Protein AF-A0A9E2FS95-F1 (afdb_monomer)

Foldseek 3Di:
DPDPQKFKKKKKKKAFPCLVVLCVVVVVDLPDPSSVVSVLLVVLLVVLVVVVVVVCVVCVVLAFPAWDWDDDRRMIMIMHTQPFADQQDDDCPVPDDDDLVRVCVSRPDDQGDDDDDGLQVSLLSLLSVLLSVLVSLVSSQVSCVVVVGQGIFMEMFMDMAGFDADPVRDTDPVPRGVNVVVNVVCVVCAVVQPNYGSFYKYWSSSLNSNVSNLLSVLLQLLFQWDWDQPDDPDPVNPDPDCPPRPDTAIDGFDWGWDQDPNHIITMGTTRSLSSNCSSCSVLLVVPPDDPDDPLSVLSNVSSVDHRDDSVQCRPVVCVSSNSSVVHGDDCVPCVDPSPDD

Solvent-accessible surface area (backbone atoms only — not comparable to full-atom values): 18902 Å² total; per-residue (Å²): 132,83,59,88,54,54,41,34,26,38,16,34,36,36,35,45,54,65,46,70,58,43,41,57,74,28,68,74,36,59,86,39,73,52,17,48,52,51,53,54,54,47,48,41,54,54,52,48,50,54,52,52,54,53,46,38,73,76,44,51,87,50,47,32,70,71,69,44,72,50,78,55,90,64,30,41,37,38,33,32,65,45,55,44,53,83,68,78,78,90,72,67,78,65,84,67,89,72,52,68,68,58,51,40,67,74,54,66,72,70,78,65,46,66,101,85,55,35,30,36,56,32,6,44,35,50,23,12,44,51,6,48,53,25,40,49,52,49,51,39,31,52,59,26,46,80,70,75,42,74,21,36,30,31,27,35,22,55,29,56,25,40,72,38,64,43,100,83,72,44,72,37,80,80,46,66,29,39,7,52,54,45,13,50,51,54,52,70,49,12,60,86,59,68,57,55,73,61,42,45,32,38,28,53,71,54,55,46,45,18,51,51,13,58,55,45,29,29,48,54,54,55,12,40,51,34,79,44,67,62,74,80,80,50,91,83,66,79,64,100,57,93,67,72,73,64,74,71,38,67,42,72,57,67,77,33,73,47,76,53,97,91,40,56,42,46,31,32,54,46,25,42,57,26,33,34,48,32,27,48,48,67,57,61,69,66,64,81,79,72,95,80,51,74,64,58,54,46,44,55,51,46,39,76,40,81,68,79,58,71,72,55,58,58,39,83,90,42,48,81,78,39,46,56,83,72,43,73,89,48,72,94,73,48,44,76,69,73,69,57,127

Structure (mmCIF, N/CA/C/O backbone):
data_AF-A0A9E2FS95-F1
#
_entry.id   AF-A0A9E2FS95-F1
#
loop_
_atom_site.group_PDB
_atom_site.id
_atom_site.type_symbol
_atom_site.label_atom_id
_atom_site.label_alt_id
_atom_site.label_comp_id
_atom_site.label_asym_id
_atom_site.label_entity_id
_atom_site.label_seq_id
_atom_site.pdbx_PDB_ins_code
_atom_site.Cartn_x
_atom_site.Cartn_y
_atom_site.Cartn_z
_atom_site.occupancy
_atom_site.B_iso_or_equiv
_atom_site.auth_seq_id
_atom_site.auth_comp_id
_atom_site.auth_asym_id
_atom_site.auth_atom_id
_atom_site.pdbx_PDB_model_num
ATOM 1 N N . MET A 1 1 ? -11.899 -21.951 -19.583 1.00 40.91 1 MET A N 1
ATOM 2 C CA . MET A 1 1 ? -12.782 -20.768 -19.511 1.00 40.91 1 MET A CA 1
ATOM 3 C C . MET A 1 1 ? -12.412 -19.993 -18.264 1.00 40.91 1 MET A C 1
ATOM 5 O O . MET A 1 1 ? -12.514 -20.559 -17.183 1.00 40.91 1 MET A O 1
ATOM 9 N N . ILE A 1 2 ? -11.928 -18.759 -18.414 1.00 57.69 2 ILE A N 1
ATOM 10 C CA . ILE A 1 2 ? -11.808 -17.824 -17.288 1.00 57.69 2 ILE A CA 1
ATOM 11 C C . ILE A 1 2 ? -13.243 -17.441 -16.919 1.00 57.69 2 ILE A C 1
ATOM 13 O O . ILE A 1 2 ? -14.022 -17.088 -17.801 1.00 57.69 2 ILE A O 1
ATOM 17 N N . ASN A 1 3 ? -13.627 -17.619 -15.656 1.00 67.81 3 ASN A N 1
ATOM 18 C CA . ASN A 1 3 ? -14.937 -17.183 -15.185 1.00 67.81 3 ASN A CA 1
ATOM 19 C C . ASN A 1 3 ? -14.963 -15.642 -15.253 1.00 67.81 3 ASN A C 1
ATOM 21 O O . ASN A 1 3 ? -14.150 -15.039 -14.554 1.00 67.81 3 ASN A O 1
ATOM 25 N N . PRO A 1 4 ? -15.836 -15.012 -16.065 1.00 72.81 4 PRO A N 1
ATOM 26 C CA . PRO A 1 4 ? -15.862 -13.553 -16.212 1.00 72.81 4 PRO A CA 1
ATOM 27 C C . PRO A 1 4 ? -16.199 -12.829 -14.900 1.00 72.81 4 PRO A C 1
ATOM 29 O O . PRO A 1 4 ? -15.874 -11.655 -14.746 1.00 72.81 4 PRO A O 1
ATOM 32 N N . ASP A 1 5 ? -16.788 -13.538 -13.933 1.00 83.69 5 ASP A N 1
ATOM 33 C CA . ASP A 1 5 ? -17.090 -13.011 -12.603 1.00 83.69 5 ASP A CA 1
ATOM 34 C C . ASP A 1 5 ? -15.873 -13.016 -11.668 1.00 83.69 5 ASP A C 1
ATOM 36 O O . ASP A 1 5 ? -15.992 -12.597 -10.519 1.00 83.69 5 ASP A O 1
ATOM 40 N N . VAL A 1 6 ? -14.721 -13.546 -12.093 1.00 87.00 6 VAL A N 1
ATOM 41 C CA . VAL A 1 6 ? -13.502 -13.590 -11.279 1.00 87.00 6 VAL A CA 1
ATOM 42 C C . VAL A 1 6 ? -12.500 -12.575 -11.804 1.00 87.00 6 VAL A C 1
ATOM 44 O O . VAL A 1 6 ? -12.046 -12.659 -12.942 1.00 87.00 6 VAL A O 1
ATOM 47 N N . ARG A 1 7 ? -12.119 -11.646 -10.934 1.00 89.56 7 ARG A N 1
ATOM 48 C CA . ARG A 1 7 ? -11.150 -10.588 -11.202 1.00 89.56 7 ARG A CA 1
ATOM 49 C C . ARG A 1 7 ? -9.897 -10.802 -10.371 1.00 89.56 7 ARG A C 1
ATOM 51 O O . ARG A 1 7 ? -9.952 -11.371 -9.279 1.00 89.56 7 ARG A O 1
ATOM 58 N N . TRP A 1 8 ? -8.761 -10.357 -10.888 1.00 91.88 8 TRP A N 1
ATOM 59 C CA . TRP A 1 8 ? -7.590 -10.142 -10.049 1.00 91.88 8 TRP A CA 1
ATOM 60 C C . TRP A 1 8 ? -7.767 -8.805 -9.333 1.00 91.88 8 TRP A C 1
ATOM 62 O O . TRP A 1 8 ? -8.227 -7.850 -9.948 1.00 91.88 8 TRP A O 1
ATOM 72 N N . SER A 1 9 ? -7.452 -8.731 -8.046 1.00 94.75 9 SER A N 1
ATOM 73 C CA . SER A 1 9 ? -7.593 -7.523 -7.238 1.00 94.75 9 SER A CA 1
ATOM 74 C C . SER A 1 9 ? -6.346 -7.282 -6.402 1.00 94.75 9 SER A C 1
ATOM 76 O O . SER A 1 9 ? -5.599 -8.210 -6.065 1.00 94.75 9 SER A O 1
ATOM 78 N N . CYS A 1 10 ? -6.144 -6.026 -6.017 1.00 95.75 10 CYS A N 1
ATOM 79 C CA . CYS A 1 10 ? -5.262 -5.680 -4.916 1.00 95.75 10 CYS A CA 1
ATOM 80 C C . CYS A 1 10 ? -6.011 -4.900 -3.845 1.00 95.75 10 CYS A C 1
ATOM 82 O O . CYS A 1 10 ? -6.972 -4.181 -4.115 1.00 95.75 10 CYS A O 1
ATOM 84 N N . ALA A 1 11 ? -5.578 -5.087 -2.604 1.00 97.75 11 ALA A N 1
ATOM 85 C CA . ALA A 1 11 ? -6.116 -4.381 -1.463 1.00 97.75 11 ALA A CA 1
ATOM 86 C C . ALA A 1 11 ? -5.011 -3.994 -0.487 1.00 97.75 11 ALA A C 1
ATOM 88 O O . ALA A 1 11 ? -3.989 -4.671 -0.364 1.00 97.75 11 ALA A O 1
ATOM 89 N N . ALA A 1 12 ? -5.252 -2.904 0.225 1.00 98.19 12 ALA A N 1
ATOM 90 C CA . ALA A 1 12 ? -4.449 -2.439 1.331 1.00 98.19 12 ALA A CA 1
ATOM 91 C C . ALA A 1 12 ? -5.301 -2.448 2.596 1.00 98.19 12 ALA A C 1
ATOM 93 O O . ALA A 1 12 ? -6.424 -1.949 2.579 1.00 98.19 12 ALA A O 1
ATOM 94 N N . GLN A 1 13 ? -4.746 -2.964 3.687 1.00 97.44 13 GLN A N 1
ATOM 95 C CA . GLN A 1 13 ? -5.247 -2.712 5.032 1.00 97.44 13 GLN A CA 1
ATOM 96 C C . GLN A 1 13 ? -4.290 -1.762 5.736 1.00 97.44 13 GLN A C 1
ATOM 98 O O . GLN A 1 13 ? -3.090 -2.027 5.805 1.00 97.44 13 GLN A O 1
ATOM 103 N N . ILE A 1 14 ? -4.827 -0.668 6.260 1.00 97.44 14 ILE A N 1
ATOM 104 C CA . ILE A 1 14 ? -4.125 0.305 7.091 1.00 97.44 14 ILE A CA 1
ATOM 105 C C . ILE A 1 14 ? -4.728 0.215 8.487 1.00 97.44 14 ILE A C 1
ATOM 107 O O . ILE A 1 14 ? -5.901 0.522 8.645 1.00 97.44 14 ILE A O 1
ATOM 111 N N . ASP A 1 15 ? -3.940 -0.202 9.471 1.00 95.44 15 ASP A N 1
ATOM 112 C CA . ASP A 1 15 ? -4.390 -0.478 10.838 1.00 95.44 15 ASP A CA 1
ATOM 113 C C . ASP A 1 15 ? -3.655 0.410 11.852 1.00 95.44 15 ASP A C 1
ATOM 115 O O . ASP A 1 15 ? -2.421 0.507 11.811 1.00 95.44 15 ASP A O 1
ATOM 119 N N . LEU A 1 16 ? -4.390 1.083 12.747 1.00 94.94 16 LEU A N 1
ATOM 120 C CA . LEU A 1 16 ? -3.801 1.899 13.815 1.00 94.94 16 LEU A CA 1
ATOM 121 C C . LEU A 1 16 ? -3.246 1.020 14.942 1.00 94.94 16 LEU A C 1
ATOM 123 O O . LEU A 1 16 ? -3.961 0.495 15.796 1.00 94.94 16 LEU A O 1
ATOM 127 N N . LEU A 1 17 ? -1.920 0.970 15.045 1.00 91.56 17 LEU A N 1
ATOM 128 C CA . LEU A 1 17 ? -1.240 0.069 15.966 1.00 91.56 17 LEU A CA 1
ATOM 129 C C . LEU A 1 17 ? -1.611 0.337 17.427 1.00 91.56 17 LEU A C 1
ATOM 131 O O . LEU A 1 17 ? -1.543 1.466 17.919 1.00 91.56 17 LEU A O 1
ATOM 135 N N . GLY A 1 18 ? -1.968 -0.727 18.145 1.00 84.00 18 GLY A N 1
ATOM 136 C CA . GLY A 1 18 ? -2.267 -0.672 19.576 1.00 84.00 18 GLY A CA 1
ATOM 137 C C . GLY A 1 18 ? -3.583 0.027 19.924 1.00 84.00 18 GLY A C 1
ATOM 138 O O . GLY A 1 18 ? -3.819 0.288 21.101 1.00 84.00 18 GLY A O 1
ATOM 139 N N . PHE A 1 19 ? -4.441 0.337 18.947 1.00 86.88 19 PHE A N 1
ATOM 140 C CA . PHE A 1 19 ? -5.742 0.959 19.200 1.00 86.88 19 PHE A CA 1
ATOM 141 C C . PHE A 1 19 ? -6.690 0.054 19.993 1.00 86.88 19 PHE A C 1
ATOM 143 O O . PHE A 1 19 ? -7.260 0.494 20.987 1.00 86.88 19 PHE A O 1
ATOM 150 N N . SER A 1 20 ? -6.771 -1.234 19.656 1.00 82.69 20 SER A N 1
ATOM 151 C CA . SER A 1 20 ? -7.543 -2.200 20.453 1.00 82.69 20 SER A CA 1
ATOM 152 C C . SER A 1 20 ? -7.097 -2.240 21.925 1.00 82.69 20 SER A C 1
ATOM 154 O O . SER A 1 20 ? -7.928 -2.205 22.830 1.00 82.69 20 SER A O 1
ATOM 156 N N . ASN A 1 21 ? -5.783 -2.215 22.186 1.00 80.06 21 ASN A N 1
ATOM 157 C CA . ASN A 1 21 ? -5.251 -2.116 23.550 1.00 80.06 21 ASN A CA 1
ATOM 158 C C . ASN A 1 21 ? -5.643 -0.787 24.220 1.00 80.06 21 ASN A C 1
ATOM 160 O O . ASN A 1 21 ? -5.957 -0.757 25.405 1.00 80.06 21 ASN A O 1
ATOM 164 N N . HIS A 1 22 ? -5.672 0.303 23.453 1.00 81.88 22 HIS A N 1
ATOM 165 C CA . HIS A 1 22 ? -6.116 1.618 23.910 1.00 81.88 22 HIS A CA 1
ATOM 166 C C . HIS A 1 22 ? -7.574 1.582 24.409 1.00 81.88 22 HIS A C 1
ATOM 168 O O . HIS A 1 22 ? -7.863 2.068 25.501 1.00 81.88 22 HIS A O 1
ATOM 174 N N . ILE A 1 23 ? -8.477 0.930 23.665 1.00 82.19 23 ILE A N 1
ATOM 175 C CA . ILE A 1 23 ? -9.875 0.724 24.083 1.00 82.19 23 ILE A CA 1
ATOM 176 C C . ILE A 1 23 ? -9.962 -0.156 25.336 1.00 82.19 23 ILE A C 1
ATOM 178 O O . ILE A 1 23 ? -10.739 0.143 26.244 1.00 82.19 23 ILE A O 1
ATOM 182 N N . MET A 1 24 ? -9.167 -1.227 25.405 1.00 80.94 24 MET A N 1
ATOM 183 C CA . MET A 1 24 ? -9.156 -2.118 26.569 1.00 80.94 24 MET A CA 1
ATOM 184 C C . MET A 1 24 ? -8.709 -1.392 27.843 1.00 80.94 24 MET A C 1
ATOM 186 O O . MET A 1 24 ? -9.344 -1.544 28.883 1.00 80.94 24 MET A O 1
ATOM 190 N N . VAL A 1 25 ? -7.656 -0.572 27.764 1.00 81.75 25 VAL A N 1
ATOM 191 C CA . VAL A 1 25 ? -7.173 0.238 28.897 1.00 81.75 25 VAL A CA 1
ATOM 192 C C . VAL A 1 25 ? -8.199 1.298 29.302 1.00 81.75 25 VAL A C 1
ATOM 194 O O . VAL A 1 25 ? -8.368 1.554 30.492 1.00 81.75 25 VAL A O 1
ATOM 197 N N . ALA A 1 26 ? -8.953 1.848 28.346 1.00 78.81 26 ALA A N 1
ATOM 198 C CA . ALA A 1 26 ? -10.086 2.733 28.622 1.00 78.81 26 ALA A CA 1
ATOM 199 C C . ALA A 1 26 ? -11.288 2.017 29.276 1.00 78.81 26 ALA A C 1
ATOM 201 O O . ALA A 1 26 ? -12.324 2.646 29.485 1.00 78.81 26 ALA A O 1
ATOM 202 N N . ASN A 1 27 ? -11.194 0.711 29.565 1.00 82.75 27 ASN A N 1
ATOM 203 C CA . ASN A 1 27 ? -12.295 -0.130 30.041 1.00 82.75 27 ASN A CA 1
ATOM 204 C C . ASN A 1 27 ? -13.547 -0.014 29.151 1.00 82.75 27 ASN A C 1
ATOM 206 O O . ASN A 1 27 ? -14.678 0.016 29.636 1.00 82.75 27 ASN A O 1
ATOM 210 N N . CYS A 1 28 ? -13.329 0.125 27.840 1.00 76.06 28 CYS A N 1
ATOM 211 C CA . CYS A 1 28 ? -14.375 0.370 26.848 1.00 76.06 28 CYS A CA 1
ATOM 212 C C . CYS A 1 28 ? -15.217 1.643 27.097 1.00 76.06 28 CYS A C 1
ATOM 214 O O . CYS A 1 28 ? -16.296 1.778 26.520 1.00 76.06 28 CYS A O 1
ATOM 216 N N . ASP A 1 29 ? -14.743 2.588 27.918 1.00 83.69 29 ASP A N 1
ATOM 217 C CA . ASP A 1 29 ? -15.408 3.866 28.176 1.00 83.69 29 ASP A CA 1
ATOM 218 C C . ASP A 1 29 ? -14.711 5.011 27.431 1.00 83.69 29 ASP A C 1
ATOM 220 O O . ASP A 1 29 ? -13.672 5.540 27.842 1.00 83.69 29 ASP A O 1
ATOM 224 N N . ILE A 1 30 ? -15.336 5.435 26.333 1.00 82.50 30 ILE A N 1
ATOM 225 C CA . ILE A 1 30 ? -14.846 6.514 25.466 1.00 82.50 30 ILE A CA 1
ATOM 226 C C . ILE A 1 30 ? -14.842 7.899 26.133 1.00 82.50 30 ILE A C 1
ATOM 228 O O . ILE A 1 30 ? -14.274 8.834 25.579 1.00 82.50 30 ILE A O 1
ATOM 232 N N . ARG A 1 31 ? -15.478 8.056 27.302 1.00 87.31 31 ARG A N 1
ATOM 233 C CA . ARG A 1 31 ? -15.535 9.332 28.040 1.00 87.31 31 ARG A CA 1
ATOM 234 C C . ARG A 1 31 ? -14.307 9.561 28.916 1.00 87.31 31 ARG A C 1
ATOM 236 O O . ARG A 1 31 ? -14.135 10.652 29.451 1.00 87.31 31 ARG A O 1
ATOM 243 N N . THR A 1 32 ? -13.485 8.532 29.104 1.00 88.56 32 THR A N 1
ATOM 244 C CA . THR A 1 32 ? -12.208 8.645 29.815 1.00 88.56 32 THR A CA 1
ATOM 245 C C . THR A 1 32 ? -11.202 9.448 28.988 1.00 88.56 32 THR A C 1
ATOM 247 O O . THR A 1 32 ? -11.371 9.617 27.782 1.00 88.56 32 THR A O 1
ATOM 250 N N . GLU A 1 33 ? -10.119 9.917 29.608 1.00 87.19 33 GLU A N 1
ATOM 251 C CA . GLU A 1 33 ? -9.019 10.578 28.890 1.00 87.19 33 GLU A CA 1
ATOM 252 C C . GLU A 1 33 ? -8.437 9.675 27.785 1.00 87.19 33 GLU A C 1
ATOM 254 O O . GLU A 1 33 ? -8.267 10.102 26.645 1.00 87.19 33 GLU A O 1
ATOM 259 N N . THR A 1 34 ? -8.230 8.393 28.097 1.00 86.38 34 THR A N 1
ATOM 260 C CA . THR A 1 34 ? -7.823 7.341 27.151 1.00 86.38 34 THR A CA 1
ATOM 261 C C . THR A 1 34 ? -8.877 7.127 26.054 1.00 86.38 34 THR A C 1
ATOM 263 O O . THR A 1 34 ? -8.556 6.952 24.884 1.00 86.38 34 THR A O 1
ATOM 266 N N . GLY A 1 35 ? -10.163 7.223 26.391 1.00 86.88 35 GLY A N 1
ATOM 267 C CA . GLY A 1 35 ? -11.248 7.252 25.411 1.00 86.88 35 GLY A CA 1
ATOM 268 C C . GLY A 1 35 ? -11.161 8.438 24.442 1.00 86.88 35 GLY A C 1
ATOM 269 O O . GLY A 1 35 ? -11.284 8.258 23.229 1.00 86.88 35 GLY A O 1
ATOM 270 N N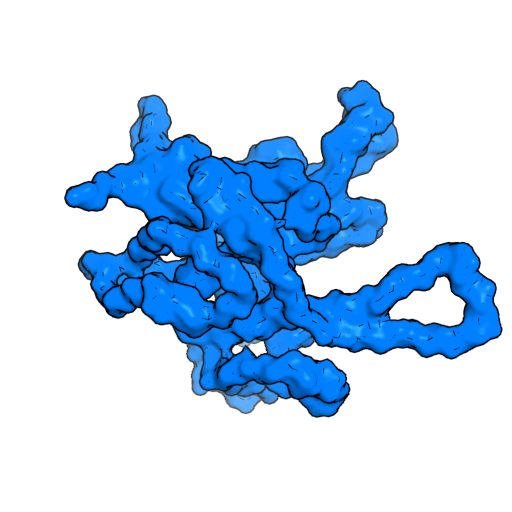 . GLY A 1 36 ? -10.865 9.635 24.956 1.00 89.19 36 GLY A N 1
ATOM 271 C CA . GLY A 1 36 ? -10.621 10.836 24.155 1.00 89.19 36 GLY A CA 1
ATOM 272 C C . GLY A 1 36 ? -9.426 10.685 23.210 1.00 89.19 36 GLY A C 1
ATOM 273 O O . GLY A 1 36 ? -9.524 11.032 22.033 1.00 89.19 36 GLY A O 1
ATOM 274 N N . GLN A 1 37 ? -8.333 10.086 23.688 1.00 90.44 37 GLN A N 1
ATOM 275 C CA . GLN A 1 37 ? -7.170 9.748 22.863 1.00 90.44 37 GLN A CA 1
ATOM 276 C C . GLN A 1 37 ? -7.525 8.735 21.762 1.00 90.44 37 GLN A C 1
ATOM 278 O O . GLN A 1 37 ? -7.117 8.914 20.618 1.00 90.44 37 GLN A O 1
ATOM 283 N N . ALA A 1 38 ? -8.338 7.711 22.043 1.00 90.00 38 ALA A N 1
ATOM 284 C CA . ALA A 1 38 ? -8.816 6.788 21.011 1.00 90.00 38 ALA A CA 1
ATOM 285 C C . ALA A 1 38 ? -9.618 7.520 19.915 1.00 90.00 38 ALA A C 1
ATOM 287 O O . ALA A 1 38 ? -9.349 7.342 18.726 1.00 90.00 38 ALA A O 1
ATOM 288 N N . ILE A 1 39 ? -10.549 8.404 20.288 1.00 90.50 39 ILE A N 1
ATOM 289 C CA . ILE A 1 39 ? -11.298 9.231 19.324 1.00 90.50 39 ILE A CA 1
ATOM 290 C C . ILE A 1 39 ? -10.342 10.085 18.482 1.00 90.50 39 ILE A C 1
ATOM 292 O O . ILE A 1 39 ? -10.490 10.185 17.264 1.00 90.50 39 ILE A O 1
ATOM 296 N N . GLU A 1 40 ? -9.332 10.678 19.113 1.00 90.81 40 GLU A N 1
ATOM 297 C CA . GLU A 1 40 ? -8.341 11.493 18.423 1.00 90.81 40 GLU A CA 1
ATOM 298 C C . GLU A 1 40 ? -7.549 10.708 17.367 1.00 90.81 40 GLU A C 1
ATOM 300 O O . GLU A 1 40 ? -7.269 11.244 16.290 1.00 90.81 40 GLU A O 1
ATOM 305 N N . ARG A 1 41 ? -7.227 9.444 17.647 1.00 92.50 41 ARG A N 1
ATOM 306 C CA . ARG A 1 41 ? -6.563 8.552 16.689 1.00 92.50 41 ARG A CA 1
ATOM 307 C C . ARG A 1 41 ? -7.467 8.207 15.510 1.00 92.50 41 ARG A C 1
ATOM 309 O O . ARG A 1 41 ? -7.024 8.256 14.365 1.00 92.50 41 ARG A O 1
ATOM 316 N N . LEU A 1 42 ? -8.755 7.947 15.757 1.00 93.44 42 LEU A N 1
ATOM 317 C CA . LEU A 1 42 ? -9.734 7.741 14.681 1.00 93.44 42 LEU A CA 1
ATOM 318 C C . LEU A 1 42 ? -9.866 8.980 13.785 1.00 93.44 42 LEU A C 1
ATOM 320 O O . LEU A 1 42 ? -9.971 8.845 12.568 1.00 93.44 42 LEU A O 1
ATOM 324 N N . ASN A 1 43 ? -9.776 10.187 14.352 1.00 91.56 43 ASN A N 1
ATOM 325 C CA . ASN A 1 43 ? -9.795 11.423 13.567 1.00 91.56 43 ASN A CA 1
ATOM 326 C C . ASN A 1 43 ? -8.606 11.535 12.595 1.00 91.56 43 ASN A C 1
ATOM 328 O O . ASN A 1 43 ? -8.737 12.205 11.572 1.00 91.56 43 ASN A O 1
ATOM 332 N N . SER A 1 44 ? -7.461 10.896 12.871 1.00 90.00 44 SER A N 1
ATOM 333 C CA . SER A 1 44 ? -6.341 10.825 11.918 1.00 90.00 44 SER A CA 1
ATOM 334 C C . SER A 1 44 ? -6.741 10.067 10.642 1.00 90.00 44 SER A C 1
ATOM 336 O O . SER A 1 44 ? -6.374 10.489 9.546 1.00 90.00 44 SER A O 1
ATOM 338 N N . LEU A 1 45 ? -7.535 8.993 10.768 1.00 92.06 45 LEU A N 1
ATOM 339 C CA . LEU A 1 45 ? -8.078 8.245 9.627 1.00 92.06 45 LEU A CA 1
ATOM 340 C C . LEU A 1 45 ? -9.127 9.060 8.870 1.00 92.06 45 LEU A C 1
ATOM 342 O O . LEU A 1 45 ? -9.030 9.175 7.653 1.00 92.06 45 LEU A O 1
ATOM 346 N N . GLU A 1 46 ? -10.087 9.664 9.578 1.00 93.75 46 GLU A N 1
ATOM 347 C CA . GLU A 1 46 ? -11.150 10.465 8.948 1.00 93.75 46 GLU A CA 1
ATOM 348 C C . GLU A 1 46 ? -10.582 11.634 8.141 1.00 93.75 46 GLU A C 1
ATOM 350 O O . GLU A 1 46 ? -10.985 11.868 7.005 1.00 93.75 46 GLU A O 1
ATOM 355 N N . LYS A 1 47 ? -9.588 12.338 8.694 1.00 90.88 47 LYS A N 1
ATOM 356 C CA . LYS A 1 47 ? -8.909 13.423 7.977 1.00 90.88 47 LYS A CA 1
ATOM 357 C C . LYS A 1 47 ? -8.171 12.914 6.746 1.00 90.88 47 LYS A C 1
ATOM 359 O O . LYS A 1 47 ? -8.237 13.555 5.703 1.00 90.88 47 LYS A O 1
ATOM 364 N N . ALA A 1 48 ? -7.491 11.770 6.846 1.00 91.25 48 ALA A N 1
ATOM 365 C CA . ALA A 1 48 ? -6.816 11.173 5.698 1.00 91.25 48 ALA A CA 1
ATOM 366 C C . ALA A 1 48 ? -7.813 10.835 4.578 1.00 91.25 48 ALA A C 1
ATOM 368 O O . ALA A 1 48 ? -7.534 11.123 3.415 1.00 91.25 48 ALA A O 1
ATOM 369 N N . ILE A 1 49 ? -8.975 10.277 4.943 1.00 94.25 49 ILE A N 1
ATOM 370 C CA . ILE A 1 49 ? -10.068 9.952 4.020 1.00 94.25 49 ILE A CA 1
ATOM 371 C C . ILE A 1 49 ? -10.596 11.211 3.339 1.00 94.25 49 ILE A C 1
ATOM 373 O O . ILE A 1 49 ? -10.571 11.302 2.114 1.00 94.25 49 ILE A O 1
ATOM 377 N N . GLN A 1 50 ? -10.971 12.217 4.127 1.00 92.44 50 GLN A N 1
ATOM 378 C CA . GLN A 1 50 ? -11.476 13.486 3.614 1.00 92.44 50 GLN A CA 1
ATOM 379 C C . GLN A 1 50 ? -10.491 14.151 2.640 1.00 92.44 50 GLN A C 1
ATOM 381 O O . GLN A 1 50 ? -10.896 14.672 1.603 1.00 92.44 50 GLN A O 1
ATOM 386 N N . LEU A 1 51 ? -9.193 14.136 2.960 1.00 89.50 51 LEU A N 1
ATOM 387 C CA . LEU A 1 51 ? -8.166 14.738 2.112 1.00 89.50 51 LEU A CA 1
ATOM 388 C C . LEU A 1 51 ? -8.069 14.049 0.751 1.00 89.50 51 LEU A C 1
ATOM 390 O O . LEU A 1 51 ? -8.090 14.738 -0.268 1.00 89.50 51 LEU A O 1
ATOM 394 N N . PHE A 1 52 ? -7.990 12.714 0.713 1.00 91.44 52 PHE A N 1
ATOM 395 C CA . PHE A 1 52 ? -7.869 12.028 -0.573 1.00 91.44 52 PHE A CA 1
ATOM 396 C C . PHE A 1 52 ? -9.185 12.041 -1.361 1.00 91.44 52 PHE A C 1
ATOM 398 O O . PHE A 1 52 ? -9.154 12.047 -2.585 1.00 91.44 52 PHE A O 1
ATOM 405 N N . GLU A 1 53 ? -10.350 12.059 -0.707 1.00 92.44 53 GLU A N 1
ATOM 406 C CA . GLU A 1 53 ? -11.636 12.212 -1.400 1.00 92.44 53 GLU A CA 1
ATOM 407 C C . GLU A 1 53 ? -11.730 13.572 -2.097 1.00 92.44 53 GLU A C 1
ATOM 409 O O . GLU A 1 53 ? -12.078 13.643 -3.277 1.00 92.44 53 GLU A O 1
ATOM 414 N N . ASN A 1 54 ? -11.379 14.647 -1.384 1.00 89.75 54 ASN A N 1
ATOM 415 C CA . ASN A 1 54 ? -11.363 15.997 -1.939 1.00 89.75 54 ASN A CA 1
ATOM 416 C C . ASN A 1 54 ? -10.380 16.100 -3.111 1.00 89.75 54 ASN A C 1
ATOM 418 O O . ASN A 1 54 ? -10.753 16.570 -4.183 1.00 89.75 54 ASN A O 1
ATOM 422 N N . GLU A 1 55 ? -9.157 15.597 -2.935 1.00 88.62 55 GLU A N 1
ATOM 423 C CA . GLU A 1 55 ? -8.138 15.613 -3.987 1.00 88.62 55 GLU A CA 1
ATOM 424 C C . GLU A 1 55 ? -8.535 14.730 -5.182 1.00 88.62 55 GLU A C 1
ATOM 426 O O . GLU A 1 55 ? -8.320 15.125 -6.321 1.00 88.62 55 GLU A O 1
ATOM 431 N N . LYS A 1 56 ? -9.174 13.572 -4.965 1.00 91.69 56 LYS A N 1
ATOM 432 C CA . LYS A 1 56 ? -9.701 12.717 -6.046 1.00 91.69 56 LYS A CA 1
ATOM 433 C C . LYS A 1 56 ? -10.767 13.424 -6.872 1.00 91.69 56 LYS A C 1
ATOM 435 O O . LYS A 1 56 ? -10.836 13.206 -8.079 1.00 91.69 56 LYS A O 1
ATOM 440 N N . ASN A 1 57 ? -11.606 14.236 -6.234 1.00 90.62 57 ASN A N 1
ATOM 441 C CA . ASN A 1 57 ? -12.631 15.006 -6.934 1.00 90.62 57 ASN A CA 1
ATOM 442 C C . ASN A 1 57 ? -12.017 16.110 -7.806 1.00 90.62 57 ASN A C 1
ATOM 444 O O . ASN A 1 57 ? -12.546 16.398 -8.876 1.00 90.62 57 ASN A O 1
ATOM 448 N N . GLU A 1 58 ? -10.912 16.712 -7.362 1.00 89.00 58 GLU A N 1
ATOM 449 C CA . GLU A 1 58 ? -10.218 17.785 -8.081 1.00 89.00 58 GLU A CA 1
ATOM 450 C C . GLU A 1 58 ? -9.275 17.251 -9.175 1.00 89.00 58 GLU A C 1
ATOM 452 O O . GLU A 1 58 ? -9.248 17.781 -10.285 1.00 89.00 58 GLU A O 1
ATOM 457 N N . TYR A 1 59 ? -8.564 16.155 -8.897 1.00 88.62 59 TYR A N 1
ATOM 458 C CA . TYR A 1 59 ? -7.546 15.556 -9.765 1.00 88.62 59 TYR A CA 1
ATOM 459 C C . TYR A 1 59 ? -7.797 14.054 -10.004 1.00 88.62 59 TYR A C 1
ATOM 461 O O . TYR A 1 59 ? -6.949 13.214 -9.678 1.00 88.62 59 TYR A O 1
ATOM 469 N N . PRO A 1 60 ? -8.942 13.659 -10.592 1.00 90.81 60 PRO A N 1
ATOM 470 C CA . PRO A 1 60 ? -9.308 12.249 -10.759 1.00 90.81 60 PRO A CA 1
ATOM 471 C C . PRO A 1 60 ? -8.286 11.443 -11.575 1.00 90.81 60 PRO A C 1
ATOM 473 O O . PRO A 1 60 ? -8.109 10.250 -11.337 1.00 90.81 60 PRO A O 1
ATOM 476 N N . GLN A 1 61 ? -7.562 12.085 -12.494 1.00 88.81 61 GLN A N 1
ATOM 477 C CA . GLN A 1 61 ? -6.514 11.468 -13.309 1.00 88.81 61 GLN A CA 1
ATOM 478 C C . GLN A 1 61 ? -5.327 10.938 -12.491 1.00 88.81 61 GLN A C 1
ATOM 480 O O . GLN A 1 61 ? -4.627 10.039 -12.958 1.00 88.81 61 GLN A O 1
ATOM 485 N N . LEU A 1 62 ? -5.098 11.461 -11.282 1.00 88.56 62 LEU A N 1
ATOM 486 C CA . LEU A 1 62 ? -4.031 11.012 -10.382 1.00 88.56 62 LEU A CA 1
ATOM 487 C C . LEU A 1 62 ? -4.412 9.775 -9.569 1.00 88.56 62 LEU A C 1
ATOM 489 O O . LEU A 1 62 ? -3.573 9.186 -8.890 1.00 88.56 62 LEU A O 1
ATOM 493 N N . TYR A 1 63 ? -5.676 9.376 -9.606 1.00 93.75 63 TYR A N 1
ATOM 494 C CA . TYR A 1 63 ? -6.191 8.278 -8.808 1.00 93.75 63 TYR A CA 1
ATOM 495 C C . TYR A 1 63 ? -6.297 7.003 -9.639 1.00 93.75 63 TYR A C 1
ATOM 497 O O . TYR A 1 63 ? -6.450 7.064 -10.862 1.00 93.75 63 TYR A O 1
ATOM 505 N N . PRO A 1 64 ? -6.186 5.826 -9.003 1.00 94.88 64 PRO A N 1
ATOM 506 C CA . PRO A 1 64 ? -6.404 4.587 -9.716 1.00 94.88 64 PRO A CA 1
ATOM 507 C C . PRO A 1 64 ? -7.889 4.441 -10.087 1.00 94.88 64 PRO A C 1
ATOM 509 O O . PRO A 1 64 ? -8.793 4.788 -9.318 1.00 94.88 64 PRO A O 1
ATOM 512 N N . ASN A 1 65 ? -8.132 3.890 -11.269 1.00 93.12 65 ASN A N 1
ATOM 513 C CA . ASN A 1 65 ? -9.450 3.521 -11.759 1.00 93.12 65 ASN A CA 1
ATOM 514 C C . ASN A 1 65 ? -10.063 2.452 -10.851 1.00 93.12 65 ASN A C 1
ATOM 516 O O . ASN A 1 65 ? -9.377 1.511 -10.447 1.00 93.12 65 ASN A O 1
ATOM 520 N N . GLY A 1 66 ? -11.357 2.597 -10.553 1.00 92.88 66 GLY A N 1
ATOM 521 C CA . GLY A 1 66 ? -12.097 1.633 -9.736 1.00 92.88 66 GLY A CA 1
ATOM 522 C C . GLY A 1 66 ? -11.691 1.607 -8.260 1.00 92.88 66 GLY A C 1
ATOM 523 O O . GLY A 1 66 ? -11.863 0.579 -7.618 1.00 92.88 66 GLY A O 1
ATOM 524 N N . LEU A 1 67 ? -11.125 2.700 -7.725 1.00 96.62 67 LEU A N 1
ATOM 525 C CA . LEU A 1 67 ? -10.796 2.798 -6.300 1.00 96.62 67 LEU A CA 1
ATOM 526 C C . LEU A 1 67 ? -12.039 2.663 -5.422 1.00 96.62 67 LEU A C 1
ATOM 528 O O . LEU A 1 67 ? -12.877 3.569 -5.398 1.00 96.62 67 LEU A O 1
ATOM 532 N N . GLU A 1 68 ? -12.049 1.603 -4.627 1.00 96.44 68 GLU A N 1
ATOM 533 C CA . GLU A 1 68 ? -13.015 1.323 -3.574 1.00 96.44 68 GLU A CA 1
ATOM 534 C C . GLU A 1 68 ? -12.319 1.424 -2.212 1.00 96.44 68 GLU A C 1
ATOM 536 O O . GLU A 1 68 ? -11.145 1.069 -2.065 1.00 96.44 68 GLU A O 1
ATOM 541 N N . TYR A 1 69 ? -13.023 1.912 -1.193 1.00 96.75 69 TYR A N 1
ATOM 542 C CA . TYR A 1 69 ? -12.503 1.944 0.174 1.00 96.75 69 TYR A CA 1
ATOM 543 C C . TYR A 1 69 ? -13.622 1.789 1.203 1.00 96.75 69 TYR A C 1
ATOM 545 O O . TYR A 1 69 ? -14.784 2.110 0.960 1.00 96.75 69 TYR A O 1
ATOM 553 N N . PHE A 1 70 ? -13.252 1.260 2.363 1.00 94.62 70 PHE A N 1
ATOM 554 C CA . PHE A 1 70 ? -14.144 1.037 3.487 1.00 94.62 70 PHE A CA 1
ATOM 555 C C . PHE A 1 70 ? -13.371 1.214 4.786 1.00 94.62 70 PHE A C 1
ATOM 557 O O . PHE A 1 70 ? -12.317 0.609 4.985 1.00 94.62 70 PHE A O 1
ATOM 564 N N . ARG A 1 71 ? -13.909 2.026 5.693 1.00 93.62 71 ARG A N 1
ATOM 565 C CA . ARG A 1 71 ? -13.381 2.147 7.048 1.00 93.62 71 ARG A CA 1
ATOM 566 C C . ARG A 1 71 ? -14.149 1.225 7.982 1.00 93.62 71 ARG A C 1
ATOM 568 O O . ARG A 1 71 ? -15.373 1.312 8.077 1.00 93.62 71 ARG A O 1
ATOM 575 N N . PHE A 1 72 ? -13.421 0.420 8.740 1.00 90.50 72 PHE A N 1
ATOM 576 C CA . PHE A 1 72 ? -13.970 -0.377 9.821 1.00 90.50 72 PHE A CA 1
ATOM 577 C C . PHE A 1 72 ? -13.181 -0.121 11.096 1.00 90.50 72 PHE A C 1
ATOM 579 O O . PHE A 1 72 ? -12.045 -0.563 11.222 1.00 90.50 72 PHE A O 1
ATOM 586 N N . ASN A 1 73 ? -13.805 0.573 12.048 1.00 88.75 73 ASN A N 1
ATOM 587 C CA . ASN A 1 73 ? -13.173 0.933 13.314 1.00 88.75 73 ASN A CA 1
ATOM 588 C C . ASN A 1 73 ? -11.838 1.685 13.105 1.00 88.75 73 ASN A C 1
ATOM 590 O O . ASN A 1 73 ? -11.842 2.778 12.542 1.00 88.75 73 ASN A O 1
ATOM 594 N N . ASP A 1 74 ? -10.729 1.099 13.547 1.00 92.12 74 ASP A N 1
ATOM 595 C CA . ASP A 1 74 ? -9.346 1.571 13.471 1.00 92.12 74 ASP A CA 1
ATOM 596 C C . ASP A 1 74 ? -8.597 1.137 12.208 1.00 92.12 74 ASP A C 1
ATOM 598 O O . ASP A 1 74 ? -7.419 1.468 12.044 1.00 92.12 74 ASP A O 1
ATOM 602 N N . ALA A 1 75 ? -9.290 0.439 11.310 1.00 94.31 75 ALA A N 1
ATOM 603 C CA . ALA A 1 75 ? -8.759 -0.010 10.041 1.00 94.31 75 ALA A CA 1
ATOM 604 C C . ALA A 1 75 ? -9.404 0.725 8.858 1.00 94.31 75 ALA A C 1
ATOM 606 O O . ALA A 1 75 ? -10.618 0.946 8.798 1.00 94.31 75 ALA A O 1
ATOM 607 N N . LEU A 1 76 ? -8.580 1.050 7.866 1.00 97.00 76 LEU A N 1
ATOM 608 C CA . LEU A 1 76 ? -9.000 1.505 6.547 1.00 97.00 76 LEU A CA 1
ATOM 609 C C . LEU A 1 76 ? -8.589 0.462 5.508 1.00 97.00 76 LEU A C 1
ATOM 611 O O . LEU A 1 76 ? -7.410 0.133 5.370 1.00 97.00 76 LEU A O 1
ATOM 615 N N . PHE A 1 77 ? -9.571 -0.027 4.762 1.00 97.56 77 PHE A N 1
ATOM 616 C CA . PHE A 1 77 ? -9.379 -0.907 3.622 1.00 97.56 77 PHE A CA 1
ATOM 617 C C . PHE A 1 77 ? -9.504 -0.098 2.338 1.00 97.56 77 PHE A C 1
ATOM 619 O O . PHE A 1 77 ? -10.472 0.638 2.171 1.00 97.56 77 PHE A O 1
ATOM 626 N N . LEU A 1 78 ? -8.551 -0.257 1.426 1.00 98.06 78 LEU A N 1
ATOM 627 C CA . LEU A 1 78 ? -8.629 0.266 0.062 1.00 98.06 78 LEU A CA 1
ATOM 628 C C . LEU A 1 78 ? -8.430 -0.883 -0.917 1.00 98.06 78 LEU A C 1
ATOM 630 O O . LEU A 1 78 ? -7.690 -1.815 -0.608 1.00 98.06 78 LEU A O 1
ATOM 634 N N . GLY A 1 79 ? -9.009 -0.810 -2.109 1.00 97.62 79 GLY A N 1
ATOM 635 C CA . GLY A 1 79 ? -8.708 -1.772 -3.158 1.00 97.62 79 GLY A CA 1
ATOM 636 C C . GLY A 1 79 ? -9.128 -1.333 -4.549 1.00 97.62 79 GLY A C 1
ATOM 637 O O . GLY A 1 79 ? -9.887 -0.382 -4.721 1.00 97.62 79 GLY A O 1
ATOM 638 N N . ILE A 1 80 ? -8.579 -2.042 -5.531 1.00 97.25 80 ILE A N 1
ATOM 639 C CA . ILE A 1 80 ? -8.916 -1.931 -6.950 1.00 97.25 80 ILE A CA 1
ATOM 640 C C . ILE A 1 80 ? -8.949 -3.326 -7.575 1.00 97.25 80 ILE A C 1
ATOM 642 O O . ILE A 1 80 ? -8.267 -4.249 -7.112 1.00 97.25 80 ILE A O 1
ATOM 646 N N . ASP A 1 81 ? -9.703 -3.464 -8.660 1.00 95.00 81 ASP A N 1
ATOM 647 C CA . ASP A 1 81 ? -9.532 -4.586 -9.576 1.00 95.00 81 ASP A CA 1
ATOM 648 C C . ASP A 1 81 ? -8.352 -4.296 -10.525 1.00 95.00 81 ASP A C 1
ATOM 650 O O . ASP A 1 81 ? -8.127 -3.163 -10.960 1.00 95.00 81 ASP A O 1
ATOM 654 N N . ILE A 1 82 ? -7.571 -5.330 -10.829 1.00 91.19 82 ILE A N 1
ATOM 655 C CA . ILE A 1 82 ? -6.454 -5.287 -11.768 1.00 91.19 82 ILE A CA 1
ATOM 656 C C . ILE A 1 82 ? -6.955 -5.826 -13.106 1.00 91.19 82 ILE A C 1
ATOM 658 O O . ILE A 1 82 ? -7.029 -7.034 -13.336 1.00 91.19 82 ILE A O 1
ATOM 662 N N . GLU A 1 83 ? -7.322 -4.906 -13.988 1.00 87.12 83 GLU A N 1
ATOM 663 C CA . GLU A 1 83 ? -7.729 -5.216 -15.356 1.00 87.12 83 GLU A CA 1
ATOM 664 C C . GLU A 1 83 ? -6.507 -5.491 -16.239 1.00 87.12 83 GLU A C 1
ATOM 666 O O . GLU A 1 83 ? -5.405 -5.045 -15.936 1.00 87.12 83 GLU A O 1
ATOM 671 N N . ASN A 1 84 ? -6.686 -6.206 -17.352 1.00 82.62 84 ASN A N 1
ATOM 672 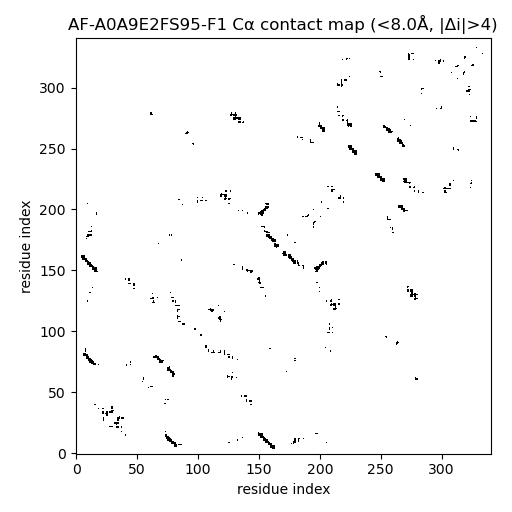C CA . ASN A 1 84 ? -5.659 -6.396 -18.390 1.00 82.62 84 ASN A CA 1
ATOM 673 C C . ASN A 1 84 ? -4.338 -7.044 -17.910 1.00 82.62 84 ASN A C 1
ATOM 675 O O . ASN A 1 84 ? -3.338 -7.032 -18.629 1.00 82.62 84 ASN A O 1
ATOM 679 N N . LEU A 1 85 ? -4.315 -7.669 -16.733 1.00 82.12 85 LEU A N 1
ATOM 680 C CA . LEU A 1 85 ? -3.214 -8.515 -16.278 1.00 82.12 85 LEU A CA 1
ATOM 681 C C . LEU A 1 85 ? -3.759 -9.840 -15.764 1.00 82.12 85 LEU A C 1
ATOM 683 O O . LEU A 1 85 ? -4.697 -9.868 -14.966 1.00 82.12 85 LEU A O 1
ATOM 687 N N . ALA A 1 86 ? -3.145 -10.946 -16.184 1.00 79.38 86 ALA A N 1
ATOM 688 C CA . ALA A 1 86 ? -3.460 -12.223 -15.574 1.00 79.38 86 ALA A CA 1
ATOM 689 C C . ALA A 1 86 ? -2.815 -12.308 -14.177 1.00 79.38 86 ALA A C 1
ATOM 691 O O . ALA A 1 86 ? -1.652 -11.924 -14.012 1.00 79.38 86 ALA A O 1
ATOM 692 N N . PRO A 1 87 ? -3.534 -12.854 -13.181 1.00 76.94 87 PRO A N 1
ATOM 693 C CA . PRO A 1 87 ? -2.950 -13.148 -11.883 1.00 76.94 87 PRO A CA 1
ATOM 694 C C . PRO A 1 87 ? -1.777 -14.129 -12.059 1.00 76.94 87 PRO A C 1
ATOM 696 O O . PRO A 1 87 ? -1.863 -15.032 -12.901 1.00 76.94 87 PRO A O 1
ATOM 699 N N . PRO A 1 88 ? -0.704 -14.021 -11.259 1.00 71.19 88 PRO A N 1
ATOM 700 C CA . PRO A 1 88 ? 0.386 -14.991 -11.287 1.00 71.19 88 PRO A CA 1
ATOM 701 C C . PRO A 1 88 ? -0.142 -16.422 -11.075 1.00 71.19 88 PRO A C 1
ATOM 703 O O . PRO A 1 88 ? -0.807 -16.712 -10.076 1.00 71.19 88 PRO A O 1
ATOM 706 N N . ILE A 1 89 ? 0.119 -17.332 -12.023 1.00 63.16 89 ILE A N 1
ATOM 707 C CA . ILE A 1 89 ? -0.335 -18.730 -11.942 1.00 63.16 89 ILE A CA 1
ATOM 708 C C . ILE A 1 89 ? 0.558 -19.478 -10.941 1.00 63.16 89 ILE A C 1
ATOM 710 O O . ILE A 1 89 ? 1.782 -19.471 -11.043 1.00 63.16 89 ILE A O 1
ATOM 714 N N . GLY A 1 90 ? -0.070 -20.101 -9.940 1.00 53.38 90 GLY A N 1
ATOM 715 C CA . GLY A 1 90 ? 0.583 -20.568 -8.719 1.00 53.38 90 GLY A CA 1
ATOM 716 C C . GLY A 1 90 ? 1.771 -21.520 -8.903 1.00 53.38 90 GLY A C 1
ATOM 717 O O . GLY A 1 90 ? 1.637 -22.630 -9.394 1.00 53.38 90 GLY A O 1
ATOM 718 N N . GLN A 1 91 ? 2.915 -21.132 -8.363 1.00 43.62 91 GLN A N 1
ATOM 719 C CA . GLN A 1 91 ? 3.497 -21.677 -7.137 1.00 43.62 91 GLN A CA 1
ATOM 720 C C . GLN A 1 91 ? 4.614 -20.701 -6.790 1.00 43.62 91 GLN A C 1
ATOM 722 O O . GLN A 1 91 ? 5.695 -20.751 -7.368 1.00 43.62 91 GLN A O 1
ATOM 727 N N . THR A 1 92 ? 4.378 -19.822 -5.825 1.00 43.06 92 THR A N 1
ATOM 728 C CA . THR A 1 92 ? 5.424 -19.063 -5.133 1.00 43.06 92 THR A CA 1
ATOM 729 C C . THR A 1 92 ? 6.263 -20.035 -4.286 1.00 43.06 92 THR A C 1
ATOM 731 O O . THR A 1 92 ? 6.383 -19.916 -3.073 1.00 43.06 92 THR A O 1
ATOM 734 N N . ARG A 1 93 ? 6.884 -21.041 -4.922 1.00 40.53 93 ARG A N 1
ATOM 735 C CA . ARG A 1 93 ? 8.072 -21.736 -4.402 1.00 40.53 93 ARG A CA 1
ATOM 736 C C . ARG A 1 93 ? 9.297 -20.858 -4.649 1.00 40.53 93 ARG A C 1
ATOM 738 O O . ARG A 1 93 ? 10.327 -21.317 -5.130 1.00 40.53 93 ARG A O 1
ATOM 745 N N . LEU A 1 94 ? 9.163 -19.573 -4.354 1.00 44.88 94 LEU A N 1
ATOM 746 C CA . LEU A 1 94 ? 10.249 -18.623 -4.442 1.00 44.88 94 LEU A CA 1
ATOM 747 C C . LEU A 1 94 ? 10.936 -18.628 -3.084 1.00 44.88 94 LEU A C 1
ATOM 749 O O . LEU A 1 94 ? 10.710 -17.753 -2.263 1.00 44.88 94 LEU A O 1
ATOM 753 N N . SER A 1 95 ? 11.717 -19.672 -2.817 1.00 41.00 95 SER A N 1
ATOM 754 C CA . SER A 1 95 ? 12.690 -19.613 -1.732 1.00 41.00 95 SER A CA 1
ATOM 755 C C . SER A 1 95 ? 13.837 -18.722 -2.199 1.00 41.00 95 SER A C 1
ATOM 757 O O . SER A 1 95 ? 14.549 -19.090 -3.136 1.00 41.00 95 SER A O 1
ATOM 759 N N . GLY A 1 96 ? 14.014 -17.567 -1.561 1.00 47.53 96 GLY A N 1
ATOM 760 C CA . GLY A 1 96 ? 15.105 -16.639 -1.860 1.00 47.53 96 GLY A CA 1
ATOM 761 C C . GLY A 1 96 ? 14.642 -15.285 -2.394 1.00 47.53 96 GLY A C 1
ATOM 762 O O . GLY A 1 96 ? 13.556 -15.132 -2.942 1.00 47.53 96 GLY A O 1
ATOM 763 N N . GLY A 1 97 ? 15.479 -14.266 -2.198 1.00 50.03 97 GLY A N 1
ATOM 764 C CA . GLY A 1 97 ? 15.191 -12.891 -2.596 1.00 50.03 97 GLY A CA 1
ATOM 765 C C . GLY A 1 97 ? 15.342 -12.667 -4.100 1.00 50.03 97 GLY A C 1
ATOM 766 O O . GLY A 1 97 ? 16.286 -11.995 -4.503 1.00 50.03 97 GLY A O 1
ATOM 767 N N . PHE A 1 98 ? 14.427 -13.208 -4.907 1.00 56.19 98 PHE A N 1
ATOM 768 C CA . PHE A 1 98 ? 14.383 -12.957 -6.350 1.00 56.19 98 PHE A CA 1
ATOM 769 C C . PHE A 1 98 ? 14.294 -11.454 -6.653 1.00 56.19 98 PHE A C 1
ATOM 771 O O . PHE A 1 98 ? 13.651 -10.696 -5.917 1.00 56.19 98 PHE A O 1
ATOM 778 N N . SER A 1 99 ? 14.951 -11.025 -7.731 1.00 65.31 99 SER A N 1
ATOM 779 C CA . SER A 1 99 ? 14.787 -9.682 -8.285 1.00 65.31 99 SER A CA 1
ATOM 780 C C . SER A 1 99 ? 13.452 -9.570 -9.027 1.00 65.31 99 SER A C 1
ATOM 782 O O . SER A 1 99 ? 12.869 -10.572 -9.443 1.00 65.31 99 SER A O 1
ATOM 784 N N . ILE A 1 100 ? 12.955 -8.348 -9.219 1.00 67.38 100 ILE A N 1
ATOM 785 C CA . ILE A 1 100 ? 11.683 -8.130 -9.924 1.00 67.38 100 ILE A CA 1
ATOM 786 C C . ILE A 1 100 ? 11.786 -8.579 -11.390 1.00 67.38 100 ILE A C 1
ATOM 788 O O . ILE A 1 100 ? 10.818 -9.109 -11.930 1.00 67.38 100 ILE A O 1
ATOM 792 N N . GLU A 1 101 ? 12.960 -8.465 -12.018 1.00 69.12 101 GLU A N 1
ATOM 793 C CA . GLU A 1 101 ? 13.207 -9.004 -13.359 1.00 69.12 101 GLU A CA 1
ATOM 794 C C . GLU A 1 101 ? 12.984 -10.517 -13.404 1.00 69.12 101 GLU A C 1
ATOM 796 O O . GLU A 1 101 ? 12.287 -11.009 -14.290 1.00 69.12 101 GLU A O 1
ATOM 801 N N . GLN A 1 102 ? 13.498 -11.248 -12.410 1.00 69.50 102 GLN A N 1
ATOM 802 C CA . GLN A 1 102 ? 13.305 -12.695 -12.312 1.00 69.50 102 GLN A CA 1
ATOM 803 C C . GLN A 1 102 ? 11.826 -13.048 -12.108 1.00 69.50 102 GLN A C 1
ATOM 805 O O . GLN A 1 102 ? 11.313 -13.971 -12.736 1.00 69.50 102 GLN A O 1
ATOM 810 N N . LEU A 1 103 ? 11.106 -12.287 -11.279 1.00 70.44 103 LEU A N 1
ATOM 811 C CA . LEU A 1 103 ? 9.666 -12.488 -11.087 1.00 70.44 103 LEU A CA 1
ATOM 812 C C . LEU A 1 103 ? 8.861 -12.215 -12.366 1.00 70.44 103 LEU A C 1
ATOM 814 O O . LEU A 1 103 ? 7.903 -12.934 -12.664 1.00 70.44 103 LEU A O 1
ATOM 818 N N . ARG A 1 104 ? 9.261 -11.205 -13.146 1.00 72.00 104 ARG A N 1
ATOM 819 C CA . ARG A 1 104 ? 8.644 -10.859 -14.432 1.00 72.00 104 ARG A CA 1
ATOM 820 C C . ARG A 1 104 ? 8.904 -11.924 -15.494 1.00 72.00 104 ARG A C 1
ATOM 822 O O . ARG A 1 104 ? 8.007 -12.231 -16.271 1.00 72.00 104 ARG A O 1
ATOM 829 N N . GLU A 1 105 ? 10.094 -12.522 -15.509 1.00 73.25 105 GLU A N 1
ATOM 830 C CA . GLU A 1 105 ? 10.406 -13.658 -16.384 1.00 73.25 105 GLU A CA 1
ATOM 831 C C . GLU A 1 105 ? 9.560 -14.896 -16.073 1.00 73.25 105 GLU A C 1
ATOM 833 O O . GLU A 1 105 ? 9.180 -15.623 -16.992 1.00 73.25 105 GLU A O 1
ATOM 838 N N . ILE A 1 106 ? 9.250 -15.122 -14.796 1.00 69.00 106 ILE A N 1
ATOM 839 C CA . ILE A 1 106 ? 8.373 -16.211 -14.348 1.00 69.00 106 ILE A CA 1
ATOM 840 C C . ILE A 1 106 ? 6.912 -15.909 -14.701 1.00 69.00 106 ILE A C 1
ATOM 842 O O . ILE A 1 106 ? 6.168 -16.806 -15.091 1.00 69.00 106 ILE A O 1
ATOM 846 N N . SER A 1 107 ? 6.511 -14.642 -14.603 1.00 67.88 107 SER A N 1
ATOM 847 C CA . SER A 1 107 ? 5.120 -14.200 -14.749 1.00 67.88 107 SER A CA 1
ATOM 848 C C . SER A 1 107 ? 4.818 -13.569 -16.109 1.00 67.88 107 SER A C 1
ATOM 850 O O . SER A 1 107 ? 3.905 -12.746 -16.177 1.00 67.88 107 SER A O 1
ATOM 852 N N . LYS A 1 108 ? 5.587 -13.906 -17.159 1.00 71.00 108 LYS A N 1
ATOM 853 C CA . LYS A 1 108 ? 5.534 -13.266 -18.488 1.00 71.00 108 LYS A CA 1
ATOM 854 C C . LYS A 1 108 ? 4.096 -13.069 -18.974 1.00 71.00 108 LYS A C 1
ATOM 856 O O . LYS A 1 108 ? 3.330 -14.023 -19.066 1.00 71.00 108 LYS A O 1
ATOM 861 N N . GLN A 1 109 ? 3.773 -11.824 -19.313 1.00 72.50 109 GLN A N 1
ATOM 862 C CA . GLN A 1 109 ? 2.508 -11.420 -19.924 1.00 72.50 109 GLN A CA 1
ATOM 863 C C . GLN A 1 109 ? 2.783 -10.912 -21.342 1.00 72.50 109 GLN A C 1
ATOM 865 O O . GLN A 1 109 ? 3.726 -10.140 -21.547 1.00 72.50 109 GLN A O 1
ATOM 870 N N . ASP A 1 110 ? 1.954 -11.310 -22.305 1.00 59.91 110 ASP A N 1
ATOM 871 C CA . ASP A 1 110 ? 1.977 -10.734 -23.648 1.00 59.91 110 ASP A CA 1
ATOM 872 C C . ASP A 1 110 ? 1.377 -9.322 -23.615 1.00 59.91 110 ASP A C 1
ATOM 874 O O . ASP A 1 110 ? 0.384 -9.070 -22.938 1.00 59.91 110 ASP A O 1
ATOM 878 N N . GLY A 1 111 ? 1.980 -8.377 -24.345 1.00 54.41 111 GLY A N 1
ATOM 879 C CA . GLY A 1 111 ? 1.694 -6.935 -24.247 1.00 54.41 111 GLY A CA 1
ATOM 880 C C . GLY A 1 111 ? 0.278 -6.476 -24.633 1.00 54.41 111 GLY A C 1
ATOM 881 O O . GLY A 1 111 ? 0.020 -5.273 -24.630 1.00 54.41 111 GLY A O 1
ATOM 882 N N . LYS A 1 112 ? -0.635 -7.397 -24.961 1.00 53.25 112 LYS A N 1
ATOM 883 C CA . LYS A 1 112 ? -2.062 -7.141 -25.190 1.00 53.25 112 LYS A CA 1
ATOM 884 C C . LYS A 1 112 ? -2.897 -8.239 -24.532 1.00 53.25 112 LYS A C 1
ATOM 886 O O . LYS A 1 112 ? -2.718 -9.413 -24.841 1.00 53.25 112 LYS A O 1
ATOM 891 N N . SER A 1 113 ? -3.847 -7.843 -23.698 1.00 52.16 113 SER A N 1
ATOM 892 C CA . SER A 1 113 ? -4.793 -8.712 -22.994 1.00 52.16 113 SER A CA 1
ATOM 893 C C . SER A 1 113 ? -6.223 -8.212 -23.255 1.00 52.16 113 SER A C 1
ATOM 895 O O . SER A 1 113 ? -6.810 -7.547 -22.418 1.00 52.16 113 SER A O 1
ATOM 897 N N . ASP A 1 114 ? -6.773 -8.535 -24.435 1.00 55.31 114 ASP A N 1
ATOM 898 C CA . ASP A 1 114 ? -8.158 -8.227 -24.880 1.00 55.31 114 ASP A CA 1
ATOM 899 C C . ASP A 1 114 ? -8.555 -6.709 -24.850 1.00 55.31 114 ASP A C 1
ATOM 901 O O . ASP A 1 114 ? -7.710 -5.870 -24.542 1.00 55.31 114 ASP A O 1
ATOM 905 N N . PRO A 1 115 ? -9.716 -6.237 -25.371 1.00 47.50 115 PRO A N 1
ATOM 906 C CA . PRO A 1 115 ? -9.706 -5.221 -26.435 1.00 47.50 115 PRO A CA 1
ATOM 907 C C . PRO A 1 115 ? -9.516 -3.748 -26.017 1.00 47.50 115 PRO A C 1
ATOM 909 O O . PRO A 1 115 ? -9.484 -2.896 -26.904 1.00 47.50 115 PRO A O 1
ATOM 912 N N . SER A 1 116 ? -9.422 -3.404 -24.727 1.00 57.38 116 SER A N 1
ATOM 913 C CA . SER A 1 116 ? -9.549 -2.007 -24.259 1.00 57.38 116 SER A CA 1
ATOM 914 C C . SER A 1 116 ? -8.333 -1.403 -23.549 1.00 57.38 116 SER A C 1
ATOM 916 O O . SER A 1 116 ? -8.378 -0.215 -23.236 1.00 57.38 116 SER A O 1
ATOM 918 N N . GLY A 1 117 ? -7.254 -2.151 -23.295 1.00 68.81 117 GLY A N 1
ATOM 919 C CA . GLY A 1 117 ? -6.100 -1.606 -22.568 1.00 68.81 117 GLY A CA 1
ATOM 920 C C . GLY A 1 117 ? -4.812 -2.412 -22.702 1.00 68.81 117 GLY A C 1
ATOM 921 O O . GLY A 1 117 ? -4.782 -3.488 -23.300 1.00 68.81 117 GLY A O 1
ATOM 922 N N . THR A 1 118 ? -3.721 -1.868 -22.160 1.00 83.75 118 THR A N 1
ATOM 923 C CA . THR A 1 118 ? -2.411 -2.529 -22.148 1.00 83.75 118 THR A CA 1
ATOM 924 C C . THR A 1 118 ? -2.027 -3.021 -20.752 1.00 83.75 118 THR A C 1
ATOM 926 O O . THR A 1 118 ? -2.452 -2.494 -19.724 1.00 83.75 118 THR A O 1
ATOM 929 N N . VAL A 1 119 ? -1.140 -4.015 -20.719 1.00 85.06 119 VAL A N 1
ATOM 930 C CA . VAL A 1 119 ? -0.458 -4.498 -19.506 1.00 85.06 119 VAL A CA 1
ATOM 931 C C . VAL A 1 119 ? 0.272 -3.345 -18.783 1.00 85.06 119 VAL A C 1
ATOM 933 O O . VAL A 1 119 ? 0.336 -3.313 -17.554 1.00 85.06 119 VAL A O 1
ATOM 936 N N . ALA A 1 120 ? 0.786 -2.363 -19.534 1.00 87.25 120 ALA A N 1
ATOM 937 C CA . ALA A 1 120 ? 1.428 -1.175 -18.975 1.00 87.25 120 ALA A CA 1
ATOM 938 C C . ALA A 1 120 ? 0.423 -0.235 -18.288 1.00 87.25 120 ALA A C 1
ATOM 940 O O . ALA A 1 120 ? 0.724 0.265 -17.205 1.00 87.25 120 ALA A O 1
ATOM 941 N N . ASP A 1 121 ? -0.774 -0.048 -18.857 1.00 88.88 121 ASP A N 1
ATOM 942 C CA . ASP A 1 121 ? -1.843 0.758 -18.244 1.00 88.88 121 ASP A CA 1
ATOM 943 C C . ASP A 1 121 ? -2.306 0.139 -16.925 1.00 88.88 121 ASP A C 1
ATOM 945 O O . ASP A 1 121 ? -2.462 0.835 -15.922 1.00 88.88 121 ASP A O 1
ATOM 949 N N . ALA A 1 122 ? -2.457 -1.186 -16.904 1.00 90.50 122 ALA A N 1
ATOM 950 C CA . ALA A 1 122 ? -2.781 -1.938 -15.700 1.00 90.50 122 ALA A CA 1
ATOM 951 C C . ALA A 1 122 ? -1.707 -1.774 -14.615 1.00 90.50 122 ALA A C 1
ATOM 953 O O . ALA A 1 122 ? -2.022 -1.435 -13.473 1.00 90.50 122 ALA A O 1
ATOM 954 N N . GLY A 1 123 ? -0.430 -1.940 -14.979 1.00 91.75 123 GLY A N 1
ATOM 955 C CA . GLY A 1 123 ? 0.691 -1.702 -14.070 1.00 91.75 123 GLY A CA 1
ATOM 956 C C . GLY A 1 123 ? 0.733 -0.261 -13.552 1.00 91.75 123 GLY A C 1
ATOM 957 O O . GLY A 1 123 ? 0.973 -0.039 -12.366 1.00 91.75 123 GLY A O 1
ATOM 958 N N . GLY A 1 124 ? 0.421 0.713 -14.411 1.00 93.50 124 GLY A N 1
ATOM 959 C CA . GLY A 1 124 ? 0.296 2.123 -14.047 1.00 93.50 124 GLY A CA 1
ATOM 960 C C . GLY A 1 124 ? -0.862 2.385 -13.082 1.00 93.50 124 GLY A C 1
ATOM 961 O O . GLY A 1 124 ? -0.714 3.150 -12.130 1.00 93.50 124 GLY A O 1
ATOM 962 N N . ASN A 1 125 ? -1.996 1.704 -13.259 1.00 95.25 125 ASN A N 1
ATOM 963 C CA . ASN A 1 125 ? -3.132 1.791 -12.344 1.00 95.25 125 ASN A CA 1
ATOM 964 C C . ASN A 1 125 ? -2.782 1.244 -10.950 1.00 95.25 125 ASN A C 1
ATOM 966 O O . ASN A 1 125 ? -3.051 1.887 -9.934 1.00 95.25 125 ASN A O 1
ATOM 970 N N . VAL A 1 126 ? -2.103 0.092 -10.893 1.00 96.31 126 VAL A N 1
ATOM 971 C CA . VAL A 1 126 ? -1.609 -0.488 -9.632 1.00 96.31 126 VAL A CA 1
ATOM 972 C C . VAL A 1 126 ? -0.552 0.410 -8.980 1.00 96.31 126 VAL A C 1
ATOM 974 O O . VAL A 1 126 ? -0.538 0.552 -7.756 1.00 96.31 126 VAL A O 1
ATOM 977 N N . ALA A 1 127 ? 0.296 1.072 -9.773 1.00 95.69 127 ALA A N 1
ATOM 978 C CA . ALA A 1 127 ? 1.257 2.050 -9.269 1.00 95.69 127 ALA A CA 1
ATOM 979 C C . ALA A 1 127 ? 0.556 3.237 -8.593 1.00 95.69 127 ALA A C 1
ATOM 981 O O . ALA A 1 127 ? 0.898 3.568 -7.455 1.00 95.69 127 ALA A O 1
ATOM 982 N N . LYS A 1 128 ? -0.482 3.810 -9.224 1.00 95.94 128 LYS A N 1
ATOM 983 C CA . LYS A 1 128 ? -1.288 4.886 -8.619 1.00 95.94 128 LYS A CA 1
ATOM 984 C C . LYS A 1 128 ? -1.908 4.462 -7.296 1.00 95.94 128 LYS A C 1
ATOM 986 O O . LYS A 1 128 ? -1.837 5.205 -6.318 1.00 95.94 128 LYS A O 1
ATOM 991 N N . PHE A 1 129 ? -2.455 3.249 -7.246 1.00 97.81 129 PHE A N 1
ATOM 992 C CA . PHE A 1 129 ? -2.995 2.671 -6.019 1.00 97.81 129 PHE A CA 1
ATOM 993 C C . PHE A 1 129 ? -1.943 2.563 -4.912 1.00 97.81 129 PHE A C 1
ATOM 995 O O . PHE A 1 129 ? -2.157 3.074 -3.812 1.00 97.81 129 PHE A O 1
ATOM 1002 N N . LEU A 1 130 ? -0.783 1.963 -5.192 1.00 97.69 130 LEU A N 1
ATOM 1003 C CA . LEU A 1 130 ? 0.272 1.825 -4.188 1.00 97.69 130 LEU A CA 1
ATOM 1004 C C . LEU A 1 130 ? 0.828 3.189 -3.742 1.00 97.69 130 LEU A C 1
ATOM 1006 O O . LEU A 1 130 ? 1.128 3.375 -2.560 1.00 97.69 130 LEU A O 1
ATOM 1010 N N . GLY A 1 131 ? 0.931 4.149 -4.663 1.00 95.38 131 GLY A N 1
ATOM 1011 C CA . GLY A 1 131 ? 1.342 5.519 -4.364 1.00 95.38 131 GLY A CA 1
ATOM 1012 C C . GLY A 1 131 ? 0.379 6.233 -3.417 1.00 95.38 131 GLY A C 1
ATOM 1013 O O . GLY A 1 131 ? 0.821 6.798 -2.412 1.00 95.38 131 GLY A O 1
ATOM 1014 N N . LEU A 1 132 ? -0.929 6.125 -3.672 1.00 95.94 132 LEU A N 1
ATOM 1015 C CA . LEU A 1 132 ? -1.975 6.639 -2.787 1.00 95.94 132 LEU A CA 1
ATOM 1016 C C . LEU A 1 132 ? -1.891 6.002 -1.392 1.00 95.94 132 LEU A C 1
ATOM 1018 O O . LEU A 1 132 ? -1.848 6.710 -0.386 1.00 95.94 132 LEU A O 1
ATOM 1022 N N . VAL A 1 133 ? -1.795 4.671 -1.316 1.00 97.69 133 VAL A N 1
ATOM 1023 C CA . VAL A 1 133 ? -1.675 3.942 -0.042 1.00 97.69 133 VAL A CA 1
ATOM 1024 C C . VAL A 1 133 ? -0.446 4.405 0.747 1.00 97.69 133 VAL A C 1
ATOM 1026 O O . VAL A 1 133 ? -0.531 4.646 1.953 1.00 97.69 133 VAL A O 1
ATOM 1029 N N . ALA A 1 134 ? 0.696 4.590 0.079 1.00 95.75 134 ALA A N 1
ATOM 1030 C CA . ALA A 1 134 ? 1.914 5.086 0.713 1.00 95.75 134 ALA A CA 1
ATOM 1031 C C . ALA A 1 134 ? 1.769 6.517 1.250 1.00 95.75 134 ALA A C 1
ATOM 1033 O O . ALA A 1 134 ? 2.306 6.825 2.320 1.00 95.75 134 ALA A O 1
ATOM 1034 N N . ARG A 1 135 ? 1.032 7.384 0.547 1.00 92.69 135 ARG A N 1
ATOM 1035 C CA . ARG A 1 135 ? 0.721 8.739 1.018 1.00 92.69 135 ARG A CA 1
ATOM 1036 C C . ARG A 1 135 ? -0.191 8.733 2.234 1.00 92.69 135 ARG A C 1
ATOM 1038 O O . ARG A 1 135 ? 0.147 9.389 3.217 1.00 92.69 135 ARG A O 1
ATOM 1045 N N . ILE A 1 136 ? -1.280 7.966 2.196 1.00 94.94 136 ILE A N 1
ATOM 1046 C CA . ILE A 1 136 ? -2.207 7.826 3.328 1.00 94.94 136 ILE A CA 1
ATOM 1047 C C . ILE A 1 136 ? -1.446 7.317 4.558 1.00 94.94 136 ILE A C 1
ATOM 1049 O O . ILE A 1 136 ? -1.506 7.932 5.622 1.00 94.94 136 ILE A O 1
ATOM 1053 N N . HIS A 1 137 ? -0.637 6.266 4.396 1.00 95.81 137 HIS A N 1
ATOM 1054 C CA . HIS A 1 137 ? 0.220 5.734 5.457 1.00 95.81 137 HIS A CA 1
ATOM 1055 C C . HIS A 1 137 ? 1.160 6.800 6.042 1.00 95.81 137 HIS A C 1
ATOM 1057 O O . HIS A 1 137 ? 1.275 6.938 7.260 1.00 95.81 137 HIS A O 1
ATOM 1063 N N . LYS A 1 138 ? 1.847 7.571 5.186 1.00 92.12 138 LYS A N 1
ATOM 1064 C CA . LYS A 1 138 ? 2.748 8.646 5.630 1.00 92.12 138 LYS A CA 1
ATOM 1065 C C . LYS A 1 138 ? 2.012 9.735 6.395 1.00 92.12 138 LYS A C 1
ATOM 1067 O O . LYS A 1 138 ? 2.526 10.179 7.417 1.00 92.12 138 LYS A O 1
ATOM 1072 N N . TYR A 1 139 ? 0.855 10.158 5.897 1.00 92.75 139 TYR A N 1
ATOM 1073 C CA . TYR A 1 139 ? 0.039 11.182 6.533 1.00 92.75 139 TYR A CA 1
ATOM 1074 C C . TYR A 1 139 ? -0.408 10.734 7.926 1.00 92.75 139 TYR A C 1
ATOM 1076 O O . TYR A 1 139 ? -0.112 11.414 8.906 1.00 92.75 139 TYR A O 1
ATOM 1084 N N . ILE A 1 140 ? -1.011 9.544 8.034 1.00 92.25 140 ILE A N 1
ATOM 1085 C CA . ILE A 1 140 ? -1.457 8.991 9.319 1.00 92.25 140 ILE A CA 1
ATOM 1086 C C . ILE A 1 140 ? -0.278 8.882 10.287 1.00 92.25 140 ILE A C 1
ATOM 1088 O O . ILE A 1 140 ? -0.380 9.327 11.425 1.00 92.25 140 ILE A O 1
ATOM 1092 N N . ASN A 1 141 ? 0.868 8.356 9.842 1.00 92.19 141 ASN A N 1
ATOM 1093 C CA . ASN A 1 141 ? 2.045 8.239 10.703 1.00 92.19 141 ASN A CA 1
ATOM 1094 C C . ASN A 1 141 ? 2.610 9.587 11.144 1.00 92.19 141 ASN A C 1
ATOM 1096 O O . ASN A 1 141 ? 3.117 9.672 12.258 1.00 92.19 141 ASN A O 1
ATOM 1100 N N . ALA A 1 142 ? 2.536 10.626 10.311 1.00 88.56 142 ALA A N 1
ATOM 1101 C CA . ALA A 1 142 ? 2.936 11.970 10.708 1.00 88.56 142 ALA A CA 1
ATOM 1102 C C . ALA A 1 142 ? 1.996 12.524 11.790 1.00 88.56 142 ALA A C 1
ATOM 1104 O O . ALA A 1 142 ? 2.473 12.947 12.841 1.00 88.56 142 ALA A O 1
ATOM 1105 N N . CYS A 1 143 ? 0.678 12.429 11.584 1.00 88.25 143 CYS A N 1
ATOM 1106 C CA . CYS A 1 143 ? -0.322 12.875 12.557 1.00 88.25 143 CYS A CA 1
ATOM 1107 C C . CYS A 1 143 ? -0.236 12.118 13.889 1.00 88.25 143 CYS A C 1
ATOM 1109 O O . CYS A 1 143 ? -0.322 12.723 14.955 1.00 88.25 143 CYS A O 1
ATOM 1111 N N . GLU A 1 144 ? -0.063 10.797 13.843 1.00 90.19 144 GLU A N 1
ATOM 1112 C CA . GLU A 1 144 ? 0.092 9.964 15.038 1.00 90.19 144 GLU A CA 1
ATOM 1113 C C . GLU A 1 144 ? 1.411 10.279 15.759 1.00 90.19 144 GLU A C 1
ATOM 1115 O O . GLU A 1 144 ? 1.429 10.377 16.984 1.00 90.19 144 GLU A O 1
ATOM 1120 N N . PHE A 1 145 ? 2.507 10.497 15.021 1.00 89.00 145 PHE A N 1
ATOM 1121 C CA . PHE A 1 145 ? 3.810 10.827 15.601 1.00 89.00 145 PHE A CA 1
ATOM 1122 C C . PHE A 1 145 ? 3.801 12.167 16.346 1.00 89.00 145 PHE A C 1
ATOM 1124 O O . PHE A 1 145 ? 4.341 12.244 17.449 1.00 89.00 145 PHE A O 1
ATOM 1131 N N . GLU A 1 146 ? 3.156 13.200 15.795 1.00 87.25 146 GLU A N 1
ATOM 1132 C CA . GLU A 1 146 ? 2.988 14.505 16.462 1.00 87.25 146 GLU A CA 1
ATOM 1133 C C . GLU A 1 146 ? 2.294 14.384 17.827 1.00 87.25 146 GLU A C 1
ATOM 1135 O O . GLU A 1 146 ? 2.543 15.178 18.732 1.00 87.25 146 GLU A O 1
ATOM 1140 N N . LYS A 1 147 ? 1.472 13.345 17.994 1.00 87.69 147 LYS A N 1
ATOM 1141 C CA . LYS A 1 147 ? 0.696 13.049 19.204 1.00 87.69 147 LYS A CA 1
ATOM 1142 C C . LYS A 1 147 ? 1.316 11.950 20.063 1.00 87.69 147 LYS A C 1
ATOM 1144 O O . LYS A 1 147 ? 0.699 11.481 21.012 1.00 87.69 147 LYS A O 1
ATOM 1149 N N . SER A 1 148 ? 2.544 11.533 19.751 1.00 88.69 148 SER A N 1
ATOM 1150 C CA . SER A 1 148 ? 3.246 10.434 20.429 1.00 88.69 148 SER A CA 1
ATOM 1151 C C . SER A 1 148 ? 2.529 9.075 20.362 1.00 88.69 148 SER A C 1
ATOM 1153 O O . SER A 1 148 ? 2.761 8.206 21.206 1.00 88.69 148 SER A O 1
ATOM 1155 N N . PHE A 1 149 ? 1.684 8.854 19.353 1.00 90.81 149 PHE A N 1
ATOM 1156 C CA . PHE A 1 149 ? 1.070 7.556 19.097 1.00 90.81 149 PHE A CA 1
ATOM 1157 C C . PHE A 1 149 ? 1.958 6.661 18.216 1.00 90.81 149 PHE A C 1
ATOM 1159 O O . PHE A 1 149 ? 2.820 7.149 17.480 1.00 90.81 149 PHE A O 1
ATOM 1166 N N . PRO A 1 150 ? 1.752 5.330 18.251 1.00 90.12 150 PRO A N 1
ATOM 1167 C CA . PRO A 1 150 ? 2.590 4.384 17.514 1.00 90.12 150 PRO A CA 1
ATOM 1168 C C . PRO A 1 150 ? 2.527 4.520 15.985 1.00 90.12 150 PRO A C 1
ATOM 1170 O O . PRO A 1 150 ? 3.432 4.042 15.300 1.00 90.12 150 PRO A O 1
ATOM 1173 N N . GLY A 1 151 ? 1.482 5.147 15.437 1.00 94.12 151 GLY A N 1
ATOM 1174 C CA . GLY A 1 151 ? 1.218 5.179 14.000 1.00 94.12 151 GLY A CA 1
ATOM 1175 C C . GLY A 1 151 ? 0.354 4.015 13.522 1.00 94.12 151 GLY A C 1
ATOM 1176 O O . GLY A 1 151 ? -0.301 3.324 14.304 1.00 94.12 151 GLY A O 1
ATOM 1177 N N . CYS A 1 152 ? 0.383 3.794 12.215 1.00 95.31 152 CYS A N 1
ATOM 1178 C CA . CYS A 1 152 ? -0.297 2.724 11.515 1.00 95.31 152 CYS A CA 1
ATOM 1179 C C . CYS A 1 152 ? 0.686 1.756 10.856 1.00 95.31 152 CYS A C 1
ATOM 1181 O O . CYS A 1 152 ? 1.794 2.113 10.435 1.00 95.31 152 CYS A O 1
ATOM 1183 N N . ARG A 1 153 ? 0.247 0.509 10.742 1.00 96.19 153 ARG A N 1
ATOM 1184 C CA . ARG A 1 153 ? 0.864 -0.511 9.903 1.00 96.19 153 ARG A CA 1
ATOM 1185 C C . ARG A 1 153 ? 0.013 -0.673 8.656 1.00 96.19 153 ARG A C 1
ATOM 1187 O O . ARG A 1 153 ? -1.210 -0.654 8.729 1.00 96.19 153 ARG A O 1
ATOM 1194 N N . THR A 1 154 ? 0.666 -0.849 7.515 1.00 97.81 154 THR A N 1
ATOM 1195 C CA . THR A 1 154 ? -0.032 -1.051 6.247 1.00 97.81 154 THR A CA 1
ATOM 1196 C C . THR A 1 154 ? 0.453 -2.317 5.575 1.00 97.81 154 THR A C 1
ATOM 1198 O O . THR A 1 154 ? 1.660 -2.516 5.445 1.00 97.81 154 THR A O 1
ATOM 1201 N N . VAL A 1 155 ? -0.477 -3.153 5.128 1.00 97.81 155 VAL A N 1
ATOM 1202 C CA . VAL A 1 155 ? -0.184 -4.350 4.339 1.00 97.81 155 VAL A CA 1
ATOM 1203 C C . VAL A 1 155 ? -0.939 -4.270 3.024 1.00 97.81 155 VAL A C 1
ATOM 1205 O O . VAL A 1 155 ? -2.152 -4.082 3.023 1.00 97.81 155 VAL A O 1
ATOM 1208 N N . VAL A 1 156 ? -0.218 -4.412 1.914 1.00 98.12 156 VAL A N 1
ATOM 1209 C CA . VAL A 1 156 ? -0.769 -4.443 0.558 1.00 98.12 156 VAL A CA 1
ATOM 1210 C C . VAL A 1 156 ? -0.597 -5.841 -0.012 1.00 98.12 156 VAL A C 1
ATOM 1212 O O . VAL A 1 156 ? 0.526 -6.344 -0.097 1.00 98.12 156 VAL A O 1
ATOM 1215 N N . ALA A 1 157 ? -1.707 -6.453 -0.405 1.00 95.81 157 ALA A N 1
ATOM 1216 C CA . ALA A 1 157 ? -1.751 -7.800 -0.947 1.00 95.81 157 ALA A CA 1
ATOM 1217 C C . ALA A 1 157 ? -2.619 -7.864 -2.206 1.00 95.81 157 ALA A C 1
ATOM 1219 O O . ALA A 1 157 ? -3.486 -7.022 -2.448 1.00 95.81 157 ALA A O 1
ATOM 1220 N N . SER A 1 158 ? -2.378 -8.893 -2.999 1.00 93.62 158 SER A N 1
ATOM 1221 C CA . SER A 1 158 ? -3.124 -9.263 -4.188 1.00 93.62 158 SER A CA 1
ATOM 1222 C C . SER A 1 158 ? -3.938 -10.530 -3.935 1.00 93.62 158 SER A C 1
ATOM 1224 O O . SER A 1 158 ? -3.701 -11.289 -2.993 1.00 93.62 158 SER A O 1
ATOM 1226 N N . GLY A 1 159 ? -4.931 -10.773 -4.777 1.00 91.50 159 GLY A N 1
ATOM 1227 C CA . GLY A 1 159 ? -5.771 -11.953 -4.657 1.00 91.50 159 GLY A CA 1
ATOM 1228 C C . GLY A 1 159 ? -6.830 -11.999 -5.738 1.00 91.50 159 GLY A C 1
ATOM 1229 O O . GLY A 1 159 ? -7.004 -11.056 -6.499 1.00 91.50 159 GLY A O 1
ATOM 1230 N N . LEU A 1 160 ? -7.525 -13.126 -5.830 1.00 91.31 160 LEU A N 1
ATOM 1231 C CA . LEU A 1 160 ? -8.696 -13.214 -6.691 1.00 91.31 160 LEU A CA 1
ATOM 1232 C C . LEU A 1 160 ? -9.915 -12.674 -5.955 1.00 91.31 160 LEU A C 1
ATOM 1234 O O . LEU A 1 160 ? -10.066 -12.854 -4.746 1.00 91.31 160 LEU A O 1
ATOM 1238 N N . ARG A 1 161 ? -10.822 -12.080 -6.709 1.00 92.00 161 ARG A N 1
ATOM 1239 C CA . ARG A 1 161 ? -12.107 -11.624 -6.217 1.00 92.00 161 ARG A CA 1
ATOM 1240 C C . ARG A 1 161 ? -13.199 -12.151 -7.117 1.00 92.00 161 ARG A C 1
ATOM 1242 O O . ARG A 1 161 ? -13.078 -12.101 -8.336 1.00 92.00 161 ARG A O 1
ATOM 1249 N N . LYS A 1 162 ? -14.271 -12.656 -6.516 1.00 91.81 162 LYS A N 1
ATOM 1250 C CA . LYS A 1 162 ? -15.495 -12.959 -7.252 1.00 91.81 162 LYS A CA 1
ATOM 1251 C C . LYS A 1 162 ? -16.438 -11.766 -7.137 1.00 91.81 162 LYS A C 1
ATOM 1253 O O . LYS A 1 162 ? -16.796 -11.401 -6.021 1.00 91.81 162 LYS A O 1
ATOM 1258 N N . CYS A 1 163 ? -16.864 -11.203 -8.263 1.00 90.25 163 CYS A N 1
ATOM 1259 C CA . CYS A 1 163 ? -17.911 -10.188 -8.301 1.00 90.25 163 CYS A CA 1
ATOM 1260 C C . CYS A 1 163 ? -19.169 -10.726 -7.616 1.00 90.25 163 CYS A C 1
ATOM 1262 O O . CYS A 1 163 ? -19.660 -11.816 -7.934 1.00 90.25 163 CYS A O 1
ATOM 1264 N N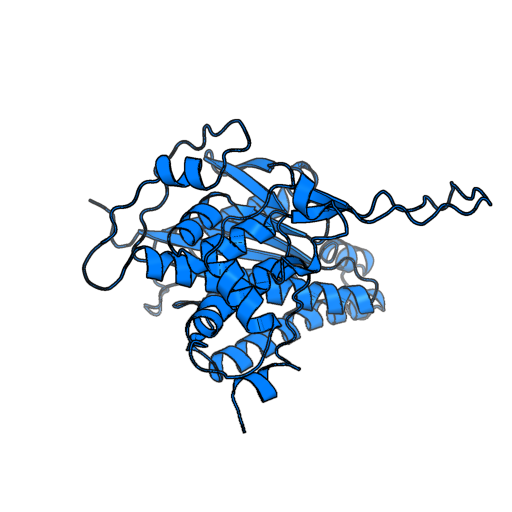 . PHE A 1 164 ? -19.676 -9.968 -6.648 1.00 88.81 164 PHE A N 1
ATOM 1265 C CA . PHE A 1 164 ? -20.822 -10.367 -5.846 1.00 88.81 164 PHE A CA 1
ATOM 1266 C C . PHE A 1 164 ? -21.813 -9.217 -5.786 1.00 88.81 164 PHE A C 1
ATOM 1268 O O . PHE A 1 164 ? -21.581 -8.208 -5.129 1.00 88.81 164 PHE A O 1
ATOM 1275 N N . ASN A 1 165 ? -22.948 -9.372 -6.463 1.00 90.75 165 ASN A N 1
ATOM 1276 C CA . ASN A 1 165 ? -23.966 -8.335 -6.484 1.00 90.75 165 ASN A CA 1
ATOM 1277 C C . ASN A 1 165 ? -24.815 -8.385 -5.211 1.00 90.75 165 ASN A C 1
ATOM 1279 O O . ASN A 1 165 ? -25.410 -9.404 -4.859 1.00 90.75 165 ASN A O 1
ATOM 1283 N N . THR A 1 166 ? -24.920 -7.241 -4.545 1.00 89.88 166 THR A N 1
ATOM 1284 C CA . THR A 1 166 ? -25.872 -7.009 -3.460 1.00 89.88 166 THR A CA 1
ATOM 1285 C C . THR A 1 166 ? -27.315 -7.209 -3.932 1.00 89.88 166 THR A C 1
ATOM 1287 O O . THR A 1 166 ? -27.623 -7.185 -5.124 1.00 89.88 166 THR A O 1
ATOM 1290 N N . ARG A 1 167 ? -28.261 -7.271 -2.982 1.00 91.44 167 ARG A N 1
ATOM 1291 C CA . ARG A 1 167 ? -29.711 -7.282 -3.278 1.00 91.44 167 ARG A CA 1
ATOM 1292 C C . ARG A 1 167 ? -30.176 -6.097 -4.142 1.00 91.44 167 ARG A C 1
ATOM 1294 O O . ARG A 1 167 ? -31.254 -6.161 -4.716 1.00 91.44 167 ARG A O 1
ATOM 1301 N N . LYS A 1 168 ? -29.386 -5.017 -4.212 1.00 92.75 168 LYS A N 1
ATOM 1302 C CA . LYS A 1 168 ? -29.648 -3.819 -5.026 1.00 92.75 168 LYS A CA 1
ATOM 1303 C C . LYS A 1 168 ? -29.027 -3.892 -6.430 1.00 92.75 168 LYS A C 1
ATOM 1305 O O . LYS A 1 168 ? -29.044 -2.892 -7.136 1.00 92.75 168 LYS A O 1
ATOM 1310 N N . GLY A 1 169 ? -28.435 -5.026 -6.811 1.00 88.94 169 GLY A N 1
ATOM 1311 C CA . GLY A 1 169 ? -27.769 -5.208 -8.104 1.00 88.94 169 GLY A CA 1
ATOM 1312 C C . GLY A 1 169 ? -26.436 -4.466 -8.243 1.00 88.94 169 GLY A C 1
ATOM 1313 O O . GLY A 1 169 ? -25.912 -4.383 -9.345 1.00 88.94 169 GLY A O 1
ATOM 1314 N N . LYS A 1 170 ? -25.895 -3.915 -7.148 1.00 90.25 170 LYS A N 1
ATOM 1315 C CA . LYS A 1 170 ? -24.566 -3.290 -7.126 1.00 90.25 170 LYS A CA 1
ATOM 1316 C C . LYS A 1 170 ? -23.526 -4.303 -6.687 1.00 90.25 170 LYS A C 1
ATOM 1318 O O . LYS A 1 170 ? -23.779 -4.996 -5.701 1.00 90.25 170 LYS A O 1
ATOM 1323 N N . ASP A 1 171 ? -22.397 -4.341 -7.376 1.00 90.56 171 ASP A N 1
ATOM 1324 C CA . ASP A 1 171 ? -21.242 -5.147 -6.993 1.00 90.56 171 ASP A CA 1
ATOM 1325 C C . ASP A 1 171 ? -20.713 -4.692 -5.623 1.00 90.56 171 ASP A C 1
ATOM 1327 O O . ASP A 1 171 ? -20.574 -3.498 -5.362 1.00 90.56 171 ASP A O 1
ATOM 1331 N N . ASP A 1 172 ? -20.491 -5.644 -4.725 1.00 92.44 172 ASP A N 1
ATOM 1332 C CA . ASP A 1 172 ? -19.897 -5.429 -3.412 1.00 92.44 172 ASP A CA 1
ATOM 1333 C C . ASP A 1 172 ? -18.415 -5.780 -3.492 1.00 92.44 172 ASP A C 1
ATOM 1335 O O . ASP A 1 172 ? -18.051 -6.959 -3.488 1.00 92.44 172 ASP A O 1
ATOM 1339 N N . PHE A 1 173 ? -17.563 -4.756 -3.575 1.00 92.69 173 PHE A N 1
ATOM 1340 C CA . PHE A 1 173 ? -16.115 -4.919 -3.707 1.00 92.69 173 PHE A CA 1
ATOM 1341 C C . PHE A 1 173 ? -15.482 -5.719 -2.558 1.00 92.69 173 PHE A C 1
ATOM 1343 O O . PHE A 1 173 ? -14.524 -6.472 -2.761 1.00 92.69 173 PHE A O 1
ATOM 1350 N N . PHE A 1 174 ? -16.016 -5.571 -1.345 1.00 92.75 174 PHE A N 1
ATOM 1351 C CA . PHE A 1 174 ? -15.423 -6.134 -0.133 1.00 92.75 174 PHE A CA 1
ATOM 1352 C C . PHE A 1 174 ? -15.839 -7.592 0.089 1.00 92.75 174 PHE A C 1
ATOM 1354 O O . PHE A 1 174 ? -15.137 -8.349 0.762 1.00 92.75 174 PHE A O 1
ATOM 1361 N N . SER A 1 175 ? -16.939 -8.016 -0.532 1.00 90.94 175 SER A N 1
ATOM 1362 C CA . SER A 1 175 ? -17.381 -9.407 -0.526 1.00 90.94 175 SER A CA 1
ATOM 1363 C C . SER A 1 175 ? -16.536 -10.290 -1.448 1.00 90.94 175 SER A C 1
ATOM 1365 O O . SER A 1 175 ? -16.160 -9.905 -2.555 1.00 90.94 175 SER A O 1
ATOM 1367 N N . ALA A 1 176 ? -16.269 -11.519 -0.986 1.00 90.69 176 ALA A N 1
ATOM 1368 C CA . ALA A 1 176 ? -15.560 -12.566 -1.733 1.00 90.69 176 ALA A CA 1
ATOM 1369 C C . ALA A 1 176 ? -14.234 -12.098 -2.372 1.00 90.69 176 ALA A C 1
ATOM 1371 O O . ALA A 1 176 ? -13.897 -12.493 -3.492 1.00 90.69 176 ALA A O 1
ATOM 1372 N N . ASN A 1 177 ? -13.492 -11.254 -1.651 1.00 94.31 177 ASN A N 1
ATOM 1373 C CA . ASN A 1 177 ? -12.250 -10.647 -2.106 1.00 94.31 177 ASN A CA 1
ATOM 1374 C C . ASN A 1 177 ? -11.050 -11.190 -1.315 1.00 94.31 177 ASN A C 1
ATOM 1376 O O . ASN A 1 177 ? -10.812 -10.809 -0.166 1.00 94.31 177 ASN A O 1
ATOM 1380 N N . PHE A 1 178 ? -10.270 -12.075 -1.939 1.00 93.19 178 PHE A N 1
ATOM 1381 C CA . PHE A 1 178 ? -9.130 -12.699 -1.273 1.00 93.19 178 PHE A CA 1
ATOM 1382 C C . PHE A 1 178 ? -7.943 -11.752 -1.088 1.00 93.19 178 PHE A C 1
ATOM 1384 O O . PHE A 1 178 ? -7.115 -12.030 -0.223 1.00 93.19 178 PHE A O 1
ATOM 1391 N N . SER A 1 179 ? -7.844 -10.636 -1.824 1.00 94.94 179 SER A N 1
ATOM 1392 C CA . SER A 1 179 ? -6.771 -9.661 -1.575 1.00 94.94 179 SER A CA 1
ATOM 1393 C C . SER A 1 179 ? -6.962 -8.975 -0.221 1.00 94.94 179 SER A C 1
ATOM 1395 O O . SER A 1 179 ? -5.998 -8.803 0.522 1.00 94.94 179 SER A O 1
ATOM 1397 N N . ILE A 1 180 ? -8.214 -8.680 0.150 1.00 95.25 180 ILE A N 1
ATOM 1398 C CA . ILE A 1 180 ? -8.569 -8.140 1.472 1.00 95.25 180 ILE A CA 1
ATOM 1399 C C . ILE A 1 180 ? -8.261 -9.161 2.561 1.00 95.25 180 ILE A C 1
ATOM 1401 O O . ILE A 1 180 ? -7.569 -8.843 3.525 1.00 95.25 180 ILE A O 1
ATOM 1405 N N . SER A 1 181 ? -8.728 -10.403 2.402 1.00 94.25 181 SER A N 1
ATOM 1406 C CA . SER A 1 181 ? -8.466 -11.437 3.404 1.00 94.25 181 SER A CA 1
ATOM 1407 C C . SER A 1 181 ? -6.972 -11.734 3.554 1.00 94.25 181 SER A C 1
ATOM 1409 O O . SER A 1 181 ? -6.512 -11.990 4.659 1.00 94.25 181 SER A O 1
ATOM 1411 N N . THR A 1 182 ? -6.197 -11.654 2.470 1.00 94.50 182 THR A N 1
ATOM 1412 C CA . THR A 1 182 ? -4.739 -11.826 2.518 1.00 94.50 182 THR A CA 1
ATOM 1413 C C . THR A 1 182 ? -4.066 -10.685 3.276 1.00 94.50 182 THR A C 1
ATOM 1415 O O . THR A 1 182 ? -3.226 -10.952 4.134 1.00 94.50 182 THR A O 1
ATOM 1418 N N . ALA A 1 183 ? -4.449 -9.430 3.011 1.00 95.81 183 ALA A N 1
ATOM 1419 C CA . ALA A 1 183 ? -3.936 -8.279 3.754 1.00 95.81 183 ALA A CA 1
ATOM 1420 C C . ALA A 1 183 ? -4.251 -8.398 5.255 1.00 95.81 183 ALA A C 1
ATOM 1422 O O . ALA A 1 183 ? -3.358 -8.208 6.079 1.00 95.81 183 ALA A O 1
ATOM 1423 N N . TYR A 1 184 ? -5.476 -8.812 5.590 1.00 94.62 184 TYR A N 1
ATOM 1424 C CA . TYR A 1 184 ? -5.932 -9.023 6.965 1.00 94.62 184 TYR A CA 1
ATOM 1425 C C . TYR A 1 184 ? -5.206 -10.136 7.701 1.00 94.62 184 TYR A C 1
ATOM 1427 O O . TYR A 1 184 ? -4.726 -9.933 8.815 1.00 94.62 184 TYR A O 1
ATOM 1435 N N . GLU A 1 185 ? -5.060 -11.299 7.079 1.00 94.19 185 GLU A N 1
ATOM 1436 C CA . GLU A 1 185 ? -4.330 -12.415 7.677 1.00 94.19 185 GLU A CA 1
ATOM 1437 C C . GLU A 1 185 ? -2.845 -12.081 7.876 1.00 94.19 185 GLU A C 1
ATOM 1439 O O . GLU A 1 185 ? -2.257 -12.429 8.902 1.00 94.19 185 GLU A O 1
ATOM 1444 N N . ALA A 1 186 ? -2.228 -11.378 6.922 1.00 93.56 186 ALA A N 1
ATOM 1445 C CA . ALA A 1 186 ? -0.848 -10.918 7.043 1.00 93.56 186 ALA A CA 1
ATOM 1446 C C . ALA A 1 186 ? -0.682 -9.888 8.175 1.00 93.56 186 ALA A C 1
ATOM 1448 O O . ALA A 1 186 ? 0.251 -9.994 8.976 1.00 93.56 186 ALA A O 1
ATOM 1449 N N . GLU A 1 187 ? -1.598 -8.923 8.276 1.00 91.56 187 GLU A N 1
ATOM 1450 C CA . GLU A 1 187 ? -1.627 -7.917 9.342 1.00 91.56 187 GLU A CA 1
ATOM 1451 C C . GLU A 1 187 ? -1.813 -8.569 10.722 1.00 91.56 187 GLU A C 1
ATOM 1453 O O . GLU A 1 187 ? -1.019 -8.309 11.632 1.00 91.56 187 GLU A O 1
ATOM 1458 N N . THR A 1 188 ? -2.759 -9.508 10.830 1.00 88.81 188 THR A N 1
ATOM 1459 C CA . THR A 1 188 ? -3.091 -10.232 12.067 1.00 88.81 188 THR A CA 1
ATOM 1460 C C . THR A 1 188 ? -1.922 -11.091 12.548 1.00 88.81 188 THR A C 1
ATOM 1462 O O . THR A 1 188 ? -1.556 -11.061 13.725 1.00 88.81 188 THR A O 1
ATOM 1465 N N . LYS A 1 189 ? -1.273 -11.839 11.642 1.00 88.25 189 LYS A N 1
ATOM 1466 C CA . LYS A 1 189 ? -0.031 -12.571 11.962 1.00 88.25 189 LYS A CA 1
ATOM 1467 C C . LYS A 1 189 ? 1.074 -11.612 12.394 1.00 88.25 189 LYS A C 1
ATOM 1469 O O . LYS A 1 189 ? 1.868 -11.930 13.291 1.00 88.25 189 LYS A O 1
ATOM 1474 N N . GLY A 1 190 ? 1.103 -10.435 11.775 1.00 79.50 190 GLY A N 1
ATOM 1475 C C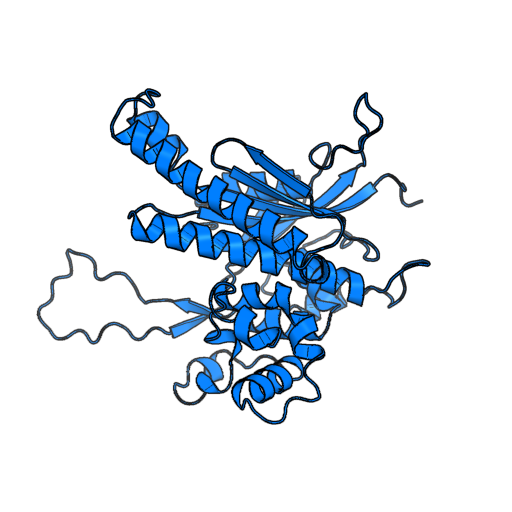A . GLY A 1 190 ? 1.781 -9.245 12.257 1.00 79.50 190 GLY A CA 1
ATOM 1476 C C . GLY A 1 190 ? 3.215 -9.503 12.692 1.00 79.50 190 GLY A C 1
ATOM 1477 O O . GLY A 1 190 ? 4.044 -10.048 11.956 1.00 79.50 190 GLY A O 1
ATOM 1478 N N . SER A 1 191 ? 3.506 -9.123 13.937 1.00 78.12 191 SER A N 1
ATOM 1479 C CA . SER A 1 191 ? 4.861 -9.142 14.484 1.00 78.12 191 SER A CA 1
ATOM 1480 C C . SER A 1 191 ? 5.467 -10.542 14.572 1.00 78.12 191 SER A C 1
ATOM 1482 O O . SER A 1 191 ? 6.688 -10.668 14.470 1.00 78.12 191 SER A O 1
ATOM 1484 N N . SER A 1 192 ? 4.647 -11.584 14.746 1.00 84.50 192 SER A N 1
ATOM 1485 C CA . SER A 1 192 ? 5.127 -12.969 14.852 1.00 84.50 192 SER A CA 1
ATOM 1486 C C . SER A 1 192 ? 5.708 -13.485 13.532 1.00 84.50 192 SER A C 1
ATOM 1488 O O . SER A 1 192 ? 6.672 -14.244 13.542 1.00 84.50 192 SER A O 1
ATOM 1490 N N . ALA A 1 193 ? 5.190 -12.986 12.406 1.00 84.69 193 ALA A N 1
ATOM 1491 C CA . ALA A 1 193 ? 5.648 -13.318 11.063 1.00 84.69 193 ALA A CA 1
ATOM 1492 C C . ALA A 1 193 ? 6.671 -12.313 10.502 1.00 84.69 193 ALA A C 1
ATOM 1494 O O . ALA A 1 193 ? 7.089 -12.450 9.364 1.00 84.69 193 ALA A O 1
ATOM 1495 N N . GLY A 1 194 ? 7.090 -11.300 11.271 1.00 86.31 194 GLY A N 1
ATOM 1496 C CA . GLY A 1 194 ? 8.073 -10.296 10.831 1.00 86.31 194 GLY A CA 1
ATOM 1497 C C . GLY A 1 194 ? 7.486 -8.985 10.290 1.00 86.31 194 GLY A C 1
ATOM 1498 O O . GLY A 1 194 ? 8.246 -8.051 10.026 1.00 86.31 194 GLY A O 1
ATOM 1499 N N . ILE A 1 195 ? 6.157 -8.855 10.206 1.00 90.31 195 ILE A N 1
ATOM 1500 C CA . ILE A 1 195 ? 5.463 -7.604 9.859 1.00 90.31 195 ILE A CA 1
ATOM 1501 C C . ILE A 1 195 ? 5.296 -6.757 11.136 1.00 90.31 195 ILE A C 1
ATOM 1503 O O . ILE A 1 195 ? 4.276 -6.808 11.827 1.00 90.31 195 ILE A O 1
ATOM 1507 N N . LYS A 1 196 ? 6.339 -5.999 11.491 1.00 88.31 196 LYS A N 1
ATOM 1508 C CA . LYS A 1 196 ? 6.479 -5.270 12.763 1.00 88.31 196 LYS A CA 1
ATOM 1509 C C . LYS A 1 196 ? 6.453 -3.753 12.579 1.00 88.31 196 LYS A C 1
ATOM 1511 O O . LYS A 1 196 ? 7.023 -3.221 11.634 1.00 88.31 196 LYS A O 1
ATOM 1516 N N . GLY A 1 197 ? 5.917 -3.057 13.579 1.00 90.31 197 GLY A N 1
ATOM 1517 C CA . GLY A 1 197 ? 5.992 -1.599 13.667 1.00 90.31 197 GLY A CA 1
ATOM 1518 C C . GLY A 1 197 ? 5.141 -0.871 12.627 1.00 90.31 197 GLY A C 1
ATOM 1519 O O . GLY A 1 197 ? 4.355 -1.474 11.898 1.00 90.31 197 GLY A O 1
ATOM 1520 N N . ASN A 1 198 ? 5.299 0.449 12.586 1.00 92.69 198 ASN A N 1
ATOM 1521 C CA . ASN A 1 198 ? 4.513 1.370 11.768 1.00 92.69 198 ASN A CA 1
ATOM 1522 C C . ASN A 1 198 ? 5.065 1.486 10.343 1.00 92.69 198 ASN A C 1
ATOM 1524 O O . ASN A 1 198 ? 5.536 2.533 9.894 1.00 92.69 198 ASN A O 1
ATOM 1528 N N . HIS A 1 199 ? 5.108 0.356 9.648 1.00 94.69 199 HIS A N 1
ATOM 1529 C CA . HIS A 1 199 ? 5.706 0.250 8.324 1.00 94.69 199 HIS A CA 1
ATOM 1530 C C . HIS A 1 199 ? 4.688 -0.205 7.283 1.00 94.69 199 HIS A C 1
ATOM 1532 O O . HIS A 1 199 ? 3.649 -0.780 7.612 1.00 94.69 199 HIS A O 1
ATOM 1538 N N . LEU A 1 200 ? 5.011 0.074 6.021 1.00 96.25 200 LEU A N 1
ATOM 1539 C CA . LEU A 1 200 ? 4.251 -0.366 4.863 1.00 96.25 200 LEU A CA 1
ATOM 1540 C C . LEU A 1 200 ? 4.924 -1.602 4.263 1.00 96.25 200 LEU A C 1
ATOM 1542 O O . LEU A 1 200 ? 6.116 -1.577 3.933 1.00 96.25 200 LEU A O 1
ATOM 1546 N N . TYR A 1 201 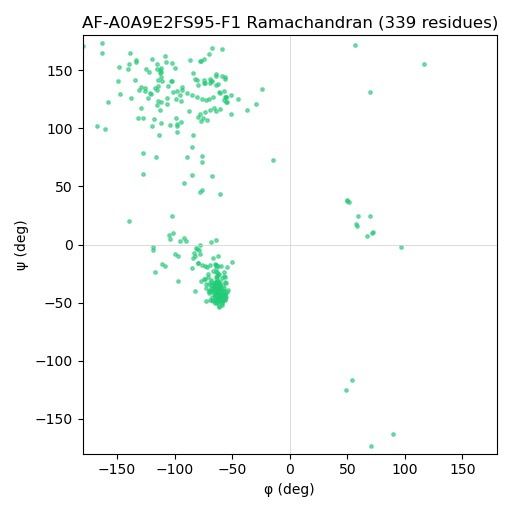? 4.142 -2.667 4.133 1.00 96.62 201 TYR A N 1
ATOM 1547 C CA . TYR A 1 201 ? 4.536 -3.956 3.587 1.00 96.62 201 TYR A CA 1
ATOM 1548 C C . TYR A 1 201 ? 3.774 -4.237 2.297 1.00 96.62 201 TYR A C 1
ATOM 1550 O O . TYR A 1 201 ? 2.560 -4.061 2.252 1.00 96.62 201 TYR A O 1
ATOM 1558 N N . VAL A 1 202 ? 4.481 -4.679 1.261 1.00 95.62 202 VAL A N 1
ATOM 1559 C CA . VAL A 1 202 ? 3.901 -4.959 -0.061 1.00 95.62 202 VAL A CA 1
ATOM 1560 C C . VAL A 1 202 ? 4.245 -6.379 -0.477 1.00 95.62 202 VAL A C 1
ATOM 1562 O O . VAL A 1 202 ? 5.391 -6.799 -0.314 1.00 95.62 202 VAL A O 1
ATOM 1565 N N . GLU A 1 203 ? 3.251 -7.106 -0.980 1.00 93.12 203 GLU A N 1
ATOM 1566 C CA . GLU A 1 203 ? 3.435 -8.417 -1.603 1.00 93.12 203 GLU A CA 1
ATOM 1567 C C . GLU A 1 203 ? 4.201 -8.305 -2.933 1.00 93.12 203 GLU A C 1
ATOM 1569 O O . GLU A 1 203 ? 3.938 -7.413 -3.740 1.00 93.12 203 GLU A O 1
ATOM 1574 N N . ASP A 1 204 ? 5.104 -9.249 -3.199 1.00 89.19 204 ASP A N 1
ATOM 1575 C CA . ASP A 1 204 ? 5.890 -9.298 -4.440 1.00 89.19 204 ASP A CA 1
ATOM 1576 C C . ASP A 1 204 ? 5.004 -9.333 -5.713 1.00 89.19 204 ASP A C 1
ATOM 1578 O O . ASP A 1 204 ? 5.359 -8.716 -6.715 1.00 89.19 204 ASP A O 1
ATOM 1582 N N . ASP A 1 205 ? 3.813 -9.944 -5.681 1.00 88.38 205 ASP A N 1
ATOM 1583 C CA . ASP A 1 205 ? 2.875 -9.974 -6.823 1.00 88.38 205 ASP A CA 1
ATOM 1584 C C . ASP A 1 205 ? 2.393 -8.563 -7.235 1.00 88.38 205 ASP A C 1
ATOM 1586 O O . ASP A 1 205 ? 2.173 -8.287 -8.417 1.00 88.38 205 ASP A O 1
ATOM 1590 N N . ILE A 1 206 ? 2.293 -7.633 -6.278 1.00 92.25 206 ILE A N 1
ATOM 1591 C CA . ILE A 1 206 ? 1.979 -6.220 -6.548 1.00 92.25 206 ILE A CA 1
ATOM 1592 C C . ILE A 1 206 ? 3.162 -5.538 -7.237 1.00 92.25 206 ILE A C 1
ATOM 1594 O O . ILE A 1 206 ? 2.980 -4.782 -8.193 1.00 92.25 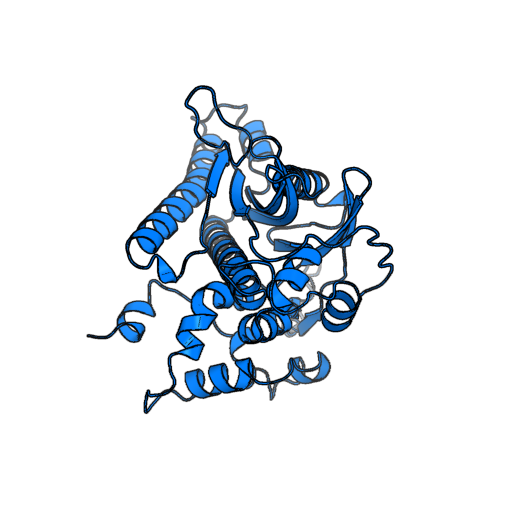206 ILE A O 1
ATOM 1598 N N . ALA A 1 207 ? 4.384 -5.828 -6.784 1.00 88.62 207 ALA A N 1
ATOM 1599 C CA . ALA A 1 207 ? 5.600 -5.326 -7.415 1.00 88.62 207 ALA A CA 1
ATOM 1600 C C . ALA A 1 207 ? 5.735 -5.830 -8.864 1.00 88.62 207 ALA A C 1
ATOM 1602 O O . ALA A 1 207 ? 6.119 -5.065 -9.750 1.00 88.62 207 ALA A O 1
ATOM 1603 N N . VAL A 1 208 ? 5.352 -7.085 -9.122 1.00 86.94 208 VAL A N 1
ATOM 1604 C CA . VAL A 1 208 ? 5.291 -7.659 -10.474 1.00 86.94 208 VAL A CA 1
ATOM 1605 C C . VAL A 1 208 ? 4.277 -6.921 -11.341 1.00 86.94 208 VAL A C 1
ATOM 1607 O O . VAL A 1 208 ? 4.627 -6.540 -12.457 1.00 86.94 208 VAL A O 1
ATOM 1610 N N . ALA A 1 209 ? 3.065 -6.659 -10.842 1.00 89.50 209 ALA A N 1
ATOM 1611 C CA . ALA A 1 209 ? 2.055 -5.902 -11.586 1.00 89.50 209 ALA A CA 1
ATOM 1612 C C . ALA A 1 209 ? 2.584 -4.522 -12.019 1.00 89.50 209 ALA A C 1
ATOM 1614 O O . ALA A 1 209 ? 2.497 -4.154 -13.189 1.00 89.50 209 ALA A O 1
ATOM 1615 N N . ILE A 1 210 ? 3.214 -3.793 -11.092 1.00 91.44 210 ILE A N 1
ATOM 1616 C CA . ILE A 1 210 ? 3.797 -2.467 -11.348 1.00 91.44 210 ILE A CA 1
ATOM 1617 C C . ILE A 1 210 ? 4.956 -2.540 -12.349 1.00 91.44 210 ILE A C 1
ATOM 1619 O O . ILE A 1 210 ? 5.119 -1.628 -13.156 1.00 91.44 210 ILE A O 1
ATOM 1623 N N . SER A 1 211 ? 5.742 -3.623 -12.344 1.00 87.75 211 SER A N 1
ATOM 1624 C CA . SER A 1 211 ? 6.925 -3.779 -13.208 1.00 87.75 211 SER A CA 1
ATOM 1625 C C . SER A 1 211 ? 6.629 -3.712 -14.713 1.00 87.75 211 SER A C 1
ATOM 1627 O O . SER A 1 211 ? 7.531 -3.481 -15.523 1.00 87.75 211 SER A O 1
ATOM 1629 N N . TYR A 1 212 ? 5.366 -3.902 -15.097 1.00 87.56 212 TYR A N 1
ATOM 1630 C CA . TYR A 1 212 ? 4.914 -3.768 -16.477 1.00 87.56 212 TYR A CA 1
ATOM 1631 C C . TYR A 1 212 ? 4.773 -2.315 -16.945 1.00 87.56 212 TYR A C 1
ATOM 1633 O O . TYR A 1 212 ? 4.777 -2.068 -18.149 1.00 87.56 212 TYR A O 1
ATOM 1641 N N . CYS A 1 213 ? 4.717 -1.357 -16.020 1.00 88.31 213 CYS A N 1
ATOM 1642 C CA . CYS A 1 213 ? 4.794 0.070 -16.303 1.00 88.31 213 CYS A CA 1
ATOM 1643 C C . CYS A 1 213 ? 6.233 0.547 -16.062 1.00 88.31 213 CYS A C 1
ATOM 1645 O O . CYS A 1 213 ? 6.666 0.687 -14.922 1.00 88.31 213 CYS A O 1
ATOM 1647 N N . GLN A 1 214 ? 7.000 0.775 -17.132 1.00 85.31 214 GLN A N 1
ATOM 1648 C CA . GLN A 1 214 ? 8.441 1.059 -17.045 1.00 85.31 214 GLN A CA 1
ATOM 1649 C C . GLN A 1 214 ? 8.812 2.255 -16.134 1.00 85.31 214 GLN A C 1
ATOM 1651 O O . GLN A 1 214 ? 9.712 2.092 -15.308 1.00 85.31 214 GLN A O 1
ATOM 1656 N N . PRO A 1 215 ? 8.131 3.415 -16.195 1.00 86.81 215 PRO A N 1
ATOM 1657 C CA . PRO A 1 215 ? 8.420 4.537 -15.295 1.00 86.81 215 PRO A CA 1
ATOM 1658 C C . PRO A 1 215 ? 8.135 4.195 -13.828 1.00 86.81 215 PRO A C 1
ATOM 1660 O O . PRO A 1 215 ? 8.952 4.451 -12.942 1.00 86.81 215 PRO A O 1
ATOM 1663 N N . ALA A 1 216 ? 6.993 3.556 -13.559 1.00 90.25 216 ALA A N 1
ATOM 1664 C CA . ALA A 1 216 ? 6.630 3.127 -12.214 1.00 90.25 216 ALA A CA 1
ATOM 1665 C C . ALA A 1 216 ? 7.586 2.047 -11.683 1.00 90.25 216 ALA A C 1
ATOM 1667 O O . ALA A 1 216 ? 7.912 2.032 -10.495 1.00 90.25 216 ALA A O 1
ATOM 1668 N N . TYR A 1 217 ? 8.087 1.182 -12.566 1.00 87.81 217 TYR A N 1
ATOM 1669 C CA . TYR A 1 217 ? 9.081 0.173 -12.236 1.00 87.81 217 TYR A CA 1
ATOM 1670 C C . TYR A 1 217 ? 10.383 0.799 -11.726 1.00 87.81 217 TYR A C 1
ATOM 1672 O O . TYR A 1 217 ? 10.910 0.364 -10.698 1.00 87.81 217 TYR A O 1
ATOM 1680 N N . ALA A 1 218 ? 10.862 1.860 -12.382 1.00 84.50 218 ALA A N 1
ATOM 1681 C CA . ALA A 1 218 ? 12.045 2.588 -11.937 1.00 84.50 218 ALA A CA 1
ATOM 1682 C C . ALA A 1 218 ? 11.858 3.133 -10.511 1.00 84.50 218 ALA A C 1
ATOM 1684 O O . ALA A 1 218 ? 12.678 2.853 -9.634 1.00 84.50 218 ALA A O 1
ATOM 1685 N N . ILE A 1 219 ? 10.737 3.819 -10.244 1.00 88.38 219 ILE A N 1
ATOM 1686 C CA . ILE A 1 219 ? 10.393 4.347 -8.909 1.00 88.38 219 ILE A CA 1
ATOM 1687 C C . ILE A 1 219 ? 10.330 3.216 -7.871 1.00 88.38 219 ILE A C 1
ATOM 1689 O O . ILE A 1 219 ? 10.915 3.318 -6.788 1.00 88.38 219 ILE A O 1
ATOM 1693 N N . LEU A 1 220 ? 9.646 2.117 -8.199 1.00 88.69 220 LEU A N 1
ATOM 1694 C CA . LEU A 1 220 ? 9.524 0.949 -7.329 1.00 88.69 220 LEU A CA 1
ATOM 1695 C C . LEU A 1 220 ? 10.900 0.372 -6.971 1.00 88.69 220 LEU A C 1
ATOM 1697 O O . LEU A 1 220 ? 11.130 0.023 -5.811 1.00 88.69 220 LEU A O 1
ATOM 1701 N N . GLY A 1 221 ? 11.839 0.343 -7.918 1.00 85.88 221 GLY A N 1
ATOM 1702 C CA . GLY A 1 221 ? 13.214 -0.092 -7.690 1.00 85.88 221 GLY A CA 1
ATOM 1703 C C . GLY A 1 221 ? 13.923 0.697 -6.585 1.00 85.88 221 GLY A C 1
ATOM 1704 O O . GLY A 1 221 ? 14.591 0.095 -5.740 1.00 85.88 221 GLY A O 1
ATOM 1705 N N . PHE A 1 222 ? 13.723 2.017 -6.507 1.00 86.62 222 PHE A N 1
ATOM 1706 C CA . PHE A 1 222 ? 14.273 2.849 -5.426 1.00 86.62 222 PHE A CA 1
ATOM 1707 C C . PHE A 1 222 ? 13.585 2.607 -4.073 1.00 86.62 222 PHE A C 1
ATOM 1709 O O . PHE A 1 222 ? 14.195 2.806 -3.020 1.00 86.62 222 PHE A O 1
ATOM 1716 N N . SER A 1 223 ? 12.333 2.140 -4.066 1.00 88.50 223 SER A N 1
ATOM 1717 C CA . SER A 1 223 ? 11.553 1.972 -2.832 1.00 88.50 223 SER A CA 1
ATOM 1718 C C . SER A 1 223 ? 12.063 0.856 -1.914 1.00 88.50 223 SER A C 1
ATOM 1720 O O . SER A 1 223 ? 11.752 0.849 -0.722 1.00 88.50 223 SER A O 1
ATOM 1722 N N . LYS A 1 224 ? 12.889 -0.063 -2.432 1.00 86.38 224 LYS A N 1
ATOM 1723 C CA . LYS A 1 224 ? 13.518 -1.135 -1.643 1.00 86.38 224 LYS A CA 1
ATOM 1724 C C . LYS A 1 224 ? 14.528 -0.611 -0.617 1.00 86.38 224 LYS A C 1
ATOM 1726 O O . LYS A 1 224 ? 14.824 -1.308 0.353 1.00 86.38 224 LYS A O 1
ATOM 1731 N N . PHE A 1 225 ? 15.071 0.590 -0.838 1.00 86.38 225 PHE A N 1
ATOM 1732 C CA . PHE A 1 225 ? 16.048 1.203 0.051 1.00 86.38 225 PHE A CA 1
ATOM 1733 C C . PHE A 1 225 ? 15.349 1.816 1.258 1.00 86.38 225 PHE A C 1
ATOM 1735 O O . PHE A 1 225 ? 14.670 2.839 1.158 1.00 86.38 225 PHE A O 1
ATOM 1742 N N . VAL A 1 226 ? 15.549 1.204 2.420 1.00 85.44 226 VAL A N 1
ATOM 1743 C CA . VAL A 1 226 ? 15.028 1.671 3.701 1.00 85.44 226 VAL A CA 1
ATOM 1744 C C . VAL A 1 226 ? 16.149 2.272 4.533 1.00 85.44 226 VAL A C 1
ATOM 1746 O O . VAL A 1 226 ? 17.255 1.740 4.615 1.00 85.44 226 VAL A O 1
ATOM 1749 N N . ASN A 1 227 ? 15.867 3.414 5.152 1.00 82.69 227 ASN A N 1
ATOM 1750 C CA . ASN A 1 227 ? 16.816 4.040 6.055 1.00 82.69 227 ASN A CA 1
ATOM 1751 C C . ASN A 1 227 ? 16.777 3.299 7.396 1.00 82.69 227 ASN A C 1
ATOM 1753 O O . ASN A 1 227 ? 15.778 3.344 8.120 1.00 82.69 227 ASN A O 1
ATOM 1757 N N . THR A 1 228 ? 17.861 2.605 7.718 1.00 71.31 228 THR A N 1
ATOM 1758 C CA . THR A 1 228 ? 18.061 1.998 9.027 1.00 71.31 228 THR A CA 1
ATOM 1759 C C . THR A 1 228 ? 18.854 2.965 9.881 1.00 71.31 228 THR A C 1
ATOM 1761 O O . THR A 1 228 ? 20.065 3.130 9.723 1.00 71.31 228 THR A O 1
ATOM 1764 N N . LYS A 1 229 ? 18.165 3.604 10.826 1.00 66.31 229 LYS A N 1
ATOM 1765 C CA . LYS A 1 229 ? 18.845 4.174 11.983 1.00 66.31 229 LYS A CA 1
ATOM 1766 C C . LYS A 1 229 ? 19.341 2.993 12.815 1.00 66.31 229 LYS A C 1
ATOM 1768 O O . LYS A 1 229 ? 18.530 2.187 13.270 1.00 66.31 229 LYS A O 1
ATOM 1773 N N . SER A 1 230 ? 20.657 2.852 12.954 1.00 45.59 230 SER A N 1
ATOM 1774 C CA . SER A 1 230 ? 21.234 1.903 13.909 1.00 45.59 230 SER A CA 1
ATOM 1775 C C . SER A 1 230 ? 20.692 2.218 15.305 1.00 45.59 230 SER A C 1
ATOM 1777 O O . SER A 1 230 ? 20.450 3.382 15.621 1.00 45.59 230 SER A O 1
ATOM 1779 N N . SER A 1 231 ? 20.449 1.146 16.056 1.00 46.47 231 SER A N 1
ATOM 1780 C CA . SER A 1 231 ? 19.695 1.034 17.307 1.00 46.47 231 SER A CA 1
ATOM 1781 C C . SER A 1 231 ? 19.580 2.306 18.148 1.00 46.47 231 SER A C 1
ATOM 1783 O O . SER A 1 231 ? 20.568 2.979 18.435 1.00 46.47 231 SER A O 1
ATOM 1785 N N . LEU A 1 232 ? 18.342 2.548 18.596 1.00 44.41 232 LEU A N 1
ATOM 1786 C CA . LEU A 1 232 ? 18.002 3.333 19.780 1.00 44.41 232 LEU A CA 1
ATOM 1787 C C . LEU A 1 232 ? 19.132 3.237 20.808 1.00 44.41 232 LEU A C 1
ATOM 1789 O O . LEU A 1 232 ? 19.461 2.135 21.246 1.00 44.41 232 LEU A O 1
ATOM 1793 N N . VAL A 1 233 ? 19.705 4.384 21.177 1.00 43.06 233 VAL A N 1
ATOM 1794 C CA . VAL A 1 233 ? 20.498 4.503 22.402 1.00 43.06 233 VAL A CA 1
ATOM 1795 C C . VAL A 1 233 ? 19.621 3.931 23.504 1.00 43.06 233 VAL A C 1
ATOM 1797 O O . VAL A 1 233 ? 18.542 4.468 23.771 1.00 43.06 233 VAL A O 1
ATOM 1800 N N . THR A 1 234 ? 20.006 2.791 24.075 1.00 45.41 234 THR A N 1
ATOM 1801 C CA . THR A 1 234 ? 19.238 2.265 25.196 1.00 45.41 234 THR A CA 1
ATOM 1802 C C . THR A 1 234 ? 19.364 3.278 26.338 1.00 45.41 234 THR A C 1
ATOM 1804 O O . THR A 1 234 ? 20.458 3.791 26.580 1.00 45.41 234 THR A O 1
ATOM 1807 N N . PRO A 1 235 ? 18.282 3.602 27.068 1.00 49.78 235 PRO A N 1
ATOM 1808 C CA . PRO A 1 235 ? 18.358 4.560 28.175 1.00 49.78 235 PRO A CA 1
ATOM 1809 C C . PRO A 1 235 ? 19.291 4.090 29.309 1.00 49.78 235 PRO A C 1
ATOM 1811 O O . PRO A 1 235 ? 19.631 4.869 30.193 1.00 49.78 235 PRO A O 1
ATOM 1814 N N . TYR A 1 236 ? 19.735 2.829 29.264 1.00 56.81 236 TYR A N 1
ATOM 1815 C CA . TYR A 1 236 ? 20.689 2.221 30.189 1.00 56.81 236 TYR A CA 1
ATOM 1816 C C . TYR A 1 236 ? 22.138 2.207 29.662 1.00 56.81 236 TYR A C 1
ATOM 1818 O O . TYR A 1 236 ? 23.062 1.945 30.428 1.00 56.81 236 TYR A O 1
ATOM 1826 N N . GLU A 1 237 ? 22.374 2.546 28.390 1.00 52.75 237 GLU A N 1
ATOM 1827 C CA . GLU A 1 237 ? 23.706 2.782 27.813 1.00 52.75 237 GLU A CA 1
ATOM 1828 C C . GLU A 1 237 ? 24.075 4.267 27.905 1.00 52.75 237 GLU A C 1
ATOM 1830 O O . GLU A 1 237 ? 24.463 4.917 26.935 1.00 52.75 237 GLU A O 1
ATOM 1835 N N . TYR A 1 238 ? 23.986 4.831 29.108 1.00 43.16 238 TYR A N 1
ATOM 1836 C CA . TYR A 1 238 ? 24.504 6.167 29.375 1.00 43.16 238 TYR A CA 1
ATOM 1837 C C . TYR A 1 238 ? 26.036 6.106 29.492 1.00 43.16 238 TYR A C 1
ATOM 1839 O O . TYR A 1 238 ? 26.606 6.106 30.583 1.00 43.16 238 TYR A O 1
ATOM 1847 N N . ARG A 1 239 ? 26.741 5.996 28.357 1.00 48.53 239 ARG A N 1
ATOM 1848 C CA . ARG A 1 239 ? 28.192 6.226 28.308 1.00 48.53 239 ARG A CA 1
ATOM 1849 C C . ARG A 1 239 ? 28.461 7.639 27.802 1.00 48.53 239 ARG A C 1
ATOM 1851 O O . ARG A 1 239 ? 28.305 7.935 26.625 1.00 48.53 239 ARG A O 1
ATOM 1858 N N . HIS A 1 240 ? 28.924 8.479 28.724 1.00 43.66 240 HIS A N 1
ATOM 1859 C CA . HIS A 1 240 ? 29.392 9.866 28.583 1.00 43.66 240 HIS A CA 1
ATOM 1860 C C . HIS A 1 240 ? 30.613 10.056 27.648 1.00 43.66 240 HIS A C 1
ATOM 1862 O O . HIS A 1 240 ? 31.553 10.781 27.963 1.00 43.66 240 HIS A O 1
ATOM 1868 N N . LYS A 1 241 ? 30.642 9.414 26.482 1.00 42.62 241 LYS A N 1
ATOM 1869 C CA . LYS A 1 241 ? 31.611 9.735 25.431 1.00 42.62 241 LYS A CA 1
ATOM 1870 C C . LYS A 1 241 ? 30.851 9.929 24.143 1.00 42.62 241 LYS A C 1
ATOM 1872 O O . LYS A 1 241 ? 30.214 8.977 23.706 1.00 42.62 241 LYS A O 1
ATOM 1877 N N . GLU A 1 242 ? 30.933 11.153 23.621 1.00 44.53 242 GLU A N 1
ATOM 1878 C CA . GLU A 1 242 ? 30.594 11.633 22.274 1.00 44.53 242 GLU A CA 1
ATOM 1879 C C . GLU A 1 242 ? 30.400 10.505 21.257 1.00 44.53 242 GLU A C 1
ATOM 1881 O O . GLU A 1 242 ? 31.233 10.234 20.391 1.00 44.53 242 GLU A O 1
ATOM 1886 N N . THR A 1 243 ? 29.287 9.794 21.377 1.00 46.75 243 THR A N 1
ATOM 1887 C CA . THR A 1 243 ? 28.945 8.736 20.450 1.00 46.75 243 THR A CA 1
ATOM 1888 C C . THR A 1 243 ? 28.302 9.503 19.328 1.00 46.75 243 THR A C 1
ATOM 1890 O O . THR A 1 243 ? 27.139 9.889 19.416 1.00 46.75 243 THR A O 1
ATOM 1893 N N . ILE A 1 244 ? 29.125 9.837 18.327 1.00 50.03 244 ILE A N 1
ATOM 1894 C CA . ILE A 1 244 ? 28.670 10.337 17.032 1.00 50.03 244 ILE A CA 1
ATOM 1895 C C . ILE A 1 244 ? 27.394 9.552 16.728 1.00 50.03 244 ILE A C 1
ATOM 1897 O O . ILE A 1 244 ? 27.487 8.319 16.661 1.00 50.03 244 ILE A O 1
ATOM 1901 N N . PRO A 1 245 ? 26.220 10.209 16.636 1.00 49.62 245 PRO A N 1
ATOM 1902 C CA . PRO A 1 245 ? 24.971 9.495 16.441 1.00 49.62 245 PRO A CA 1
ATOM 1903 C C . PRO A 1 245 ? 25.181 8.562 15.254 1.00 49.62 245 PRO A C 1
ATOM 1905 O O . PRO A 1 245 ? 25.739 9.003 14.235 1.00 49.62 245 PRO A O 1
ATOM 1908 N N . PRO A 1 246 ? 24.869 7.264 15.400 1.00 52.09 246 PRO A N 1
ATOM 1909 C CA . PRO A 1 246 ? 25.254 6.295 14.400 1.00 52.09 246 PRO A CA 1
ATOM 1910 C C . PRO A 1 246 ? 24.699 6.756 13.056 1.00 52.09 246 PRO A C 1
ATOM 1912 O O . PRO A 1 246 ? 23.525 7.117 12.935 1.00 52.09 246 PRO A O 1
ATOM 1915 N N . ARG A 1 247 ? 25.585 6.843 12.058 1.00 58.78 247 ARG A N 1
ATOM 1916 C CA . ARG A 1 247 ? 25.224 7.359 10.737 1.00 58.78 247 ARG A CA 1
ATOM 1917 C C . ARG A 1 247 ? 24.063 6.523 10.211 1.00 58.78 247 ARG A C 1
ATOM 1919 O O . ARG A 1 247 ? 24.161 5.301 10.172 1.00 58.78 247 ARG A O 1
ATOM 1926 N N . SER A 1 248 ? 22.983 7.183 9.801 1.00 67.06 248 SER A N 1
ATOM 1927 C CA . SER A 1 248 ? 21.909 6.519 9.073 1.00 67.06 248 SER A CA 1
ATOM 1928 C C . SER A 1 248 ? 22.488 5.875 7.818 1.00 67.06 248 SER A C 1
ATOM 1930 O O . SER A 1 248 ? 23.115 6.571 7.012 1.00 67.06 248 SER A O 1
ATOM 1932 N N . THR A 1 249 ? 22.282 4.575 7.659 1.00 77.94 249 THR A N 1
ATOM 1933 C CA . THR A 1 249 ? 22.654 3.835 6.454 1.00 77.94 249 THR A CA 1
ATOM 1934 C C . THR A 1 249 ? 21.398 3.378 5.738 1.00 77.94 249 THR A C 1
ATOM 1936 O O . THR A 1 249 ? 20.358 3.125 6.354 1.00 77.94 249 THR A O 1
ATOM 1939 N N . TRP A 1 250 ? 21.487 3.292 4.418 1.00 84.25 250 TRP A N 1
ATOM 1940 C CA . TRP A 1 250 ? 20.466 2.639 3.622 1.00 84.25 250 TRP A CA 1
ATOM 1941 C C . TRP A 1 250 ? 20.718 1.133 3.636 1.00 84.25 250 TRP A C 1
ATOM 1943 O O . TRP A 1 250 ? 21.863 0.676 3.600 1.00 84.25 250 TRP A O 1
ATOM 1953 N N . SER A 1 251 ? 19.640 0.362 3.685 1.00 86.50 251 SER A N 1
ATOM 1954 C CA . SER A 1 251 ? 19.644 -1.094 3.565 1.00 86.50 251 SER A CA 1
ATOM 1955 C C . SER A 1 251 ? 18.479 -1.547 2.692 1.00 86.50 251 SER A C 1
ATOM 1957 O O . SER A 1 251 ? 17.557 -0.780 2.417 1.00 86.50 251 SER A O 1
ATOM 1959 N N . VAL A 1 252 ? 18.531 -2.793 2.230 1.00 86.75 252 VAL A N 1
ATOM 1960 C CA . VAL A 1 252 ? 17.403 -3.451 1.564 1.00 86.75 252 VAL A CA 1
ATOM 1961 C C . VAL A 1 252 ? 16.696 -4.323 2.594 1.00 86.75 252 VAL A C 1
ATOM 1963 O O . VAL A 1 252 ? 17.352 -5.056 3.335 1.00 86.75 252 VAL A O 1
ATOM 1966 N N . SER A 1 253 ? 15.368 -4.232 2.668 1.00 84.50 253 SER A N 1
ATOM 1967 C CA . SER A 1 253 ? 14.594 -5.055 3.596 1.00 84.50 253 SER A CA 1
ATOM 1968 C C . SER A 1 253 ? 14.642 -6.537 3.203 1.00 84.50 253 SER A C 1
ATOM 1970 O O . SER A 1 253 ? 14.587 -6.898 2.023 1.00 84.50 253 SER A O 1
ATOM 1972 N N . SER A 1 254 ? 14.748 -7.411 4.206 1.00 85.31 254 SER A N 1
ATOM 1973 C CA . SER A 1 254 ? 14.628 -8.856 4.012 1.00 85.31 254 SER A CA 1
ATOM 1974 C C . SER A 1 254 ? 13.220 -9.221 3.540 1.00 85.31 254 SER A C 1
ATOM 1976 O O . SER A 1 254 ? 12.244 -8.589 3.955 1.00 85.31 254 SER A O 1
ATOM 1978 N N . SER A 1 255 ? 13.111 -10.262 2.715 1.00 88.06 255 SER A N 1
ATOM 1979 C CA . SER A 1 255 ? 11.819 -10.868 2.396 1.00 88.06 255 SER A CA 1
ATOM 1980 C C . SER A 1 255 ? 11.187 -11.475 3.648 1.00 88.06 255 SER A C 1
ATOM 1982 O O . SER A 1 255 ? 11.875 -11.987 4.533 1.00 88.06 255 SER A O 1
ATOM 1984 N N . ILE A 1 256 ? 9.863 -11.397 3.716 1.00 90.69 256 ILE A N 1
ATOM 1985 C CA . ILE A 1 256 ? 9.043 -12.004 4.756 1.00 90.69 256 ILE A CA 1
ATOM 1986 C C . ILE A 1 256 ? 8.126 -13.010 4.074 1.00 90.69 256 ILE A C 1
ATOM 1988 O O . ILE A 1 256 ? 7.198 -12.623 3.368 1.00 90.69 256 ILE A O 1
ATOM 1992 N N . GLU A 1 257 ? 8.397 -14.293 4.276 1.00 89.44 257 GLU A N 1
ATOM 1993 C CA . GLU A 1 257 ? 7.592 -15.375 3.714 1.00 89.44 257 GLU A CA 1
ATOM 1994 C C . GLU A 1 257 ? 6.527 -15.822 4.719 1.00 89.44 257 GLU A C 1
ATOM 1996 O O . GLU A 1 257 ? 6.821 -16.053 5.894 1.00 89.44 257 GLU A O 1
ATOM 2001 N N . MET A 1 258 ? 5.285 -15.972 4.263 1.00 87.75 258 MET A N 1
ATOM 2002 C CA . MET A 1 258 ? 4.206 -16.523 5.079 1.00 87.75 258 MET A CA 1
ATOM 2003 C C . MET A 1 258 ? 3.177 -17.278 4.248 1.00 87.75 258 MET A C 1
ATOM 2005 O O . MET A 1 258 ? 2.782 -16.843 3.170 1.00 87.75 258 MET A O 1
ATOM 2009 N N . ASP A 1 259 ? 2.695 -18.397 4.781 1.00 87.25 259 ASP A N 1
ATOM 2010 C CA . ASP A 1 259 ? 1.632 -19.168 4.146 1.00 87.25 259 ASP A CA 1
ATOM 2011 C C . ASP A 1 259 ? 0.261 -18.632 4.595 1.00 87.25 259 ASP A C 1
ATOM 2013 O O . ASP A 1 259 ? -0.091 -18.712 5.774 1.00 87.25 259 ASP A O 1
ATOM 2017 N N . ILE A 1 260 ? -0.529 -18.080 3.673 1.00 86.69 260 ILE A N 1
ATOM 2018 C CA . ILE A 1 260 ? -1.902 -17.597 3.893 1.00 86.69 260 ILE A CA 1
ATOM 2019 C C . ILE A 1 260 ? -2.815 -18.357 2.935 1.00 86.69 260 ILE A C 1
ATOM 2021 O O . ILE A 1 260 ? -2.519 -18.493 1.755 1.00 86.69 260 ILE A O 1
ATOM 2025 N N . MET A 1 261 ? -3.913 -18.925 3.445 1.00 83.25 261 MET A N 1
ATOM 2026 C CA . MET A 1 261 ? -4.892 -19.661 2.625 1.00 83.25 261 MET A CA 1
ATOM 2027 C C . MET A 1 261 ? -4.270 -20.721 1.690 1.00 83.25 261 MET A C 1
ATOM 2029 O O . MET A 1 261 ? -4.732 -20.933 0.572 1.00 83.25 261 MET A O 1
ATOM 2033 N N . LYS A 1 262 ? -3.224 -21.418 2.165 1.00 80.88 262 LYS A N 1
ATOM 2034 C CA . LYS A 1 262 ? -2.446 -22.436 1.421 1.00 80.88 262 LYS A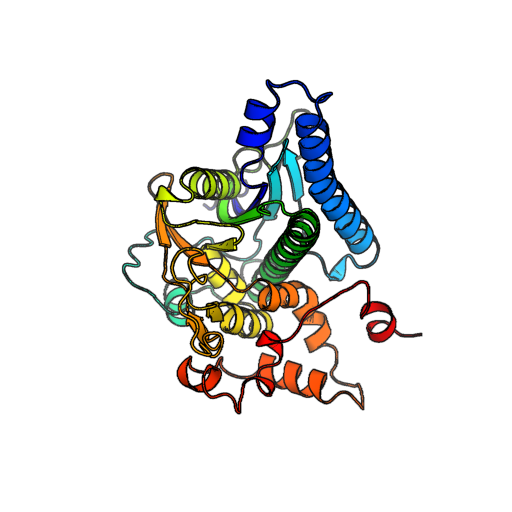 CA 1
ATOM 2035 C C . LYS A 1 262 ? -1.621 -21.899 0.238 1.00 80.88 262 LYS A C 1
ATOM 2037 O O . LYS A 1 262 ? -1.035 -22.702 -0.488 1.00 80.88 262 LYS A O 1
ATOM 2042 N N . LYS A 1 263 ? -1.533 -20.581 0.054 1.00 82.62 263 LYS A N 1
ATOM 2043 C CA . LYS A 1 263 ? -0.583 -19.917 -0.845 1.00 82.62 263 LYS A CA 1
ATOM 2044 C C . LYS A 1 263 ? 0.560 -19.340 -0.008 1.00 82.62 263 LYS A C 1
ATOM 2046 O O . LYS A 1 263 ? 0.340 -18.835 1.089 1.00 82.62 263 LYS A O 1
ATOM 2051 N N . ARG A 1 264 ? 1.790 -19.426 -0.515 1.00 85.94 264 ARG A N 1
ATOM 2052 C CA . ARG A 1 264 ? 2.931 -18.728 0.082 1.00 85.94 264 ARG A CA 1
ATOM 2053 C C . ARG A 1 264 ? 2.987 -17.311 -0.453 1.00 85.94 264 ARG A C 1
ATOM 2055 O O . ARG A 1 264 ? 2.972 -17.117 -1.665 1.00 85.94 264 ARG A O 1
ATOM 2062 N N . HIS A 1 265 ? 3.066 -16.341 0.433 1.00 87.69 265 HIS A N 1
ATOM 2063 C CA . HIS A 1 265 ? 3.176 -14.935 0.091 1.00 87.69 265 HIS A CA 1
ATOM 2064 C C . HIS A 1 265 ? 4.527 -14.416 0.554 1.00 87.69 265 HIS A C 1
ATOM 2066 O O . HIS A 1 265 ? 4.994 -14.778 1.637 1.00 87.69 265 HIS A O 1
ATOM 2072 N N . THR A 1 266 ? 5.125 -13.554 -0.259 1.00 89.62 266 THR A N 1
ATOM 2073 C CA . THR A 1 266 ? 6.373 -12.874 0.069 1.00 89.62 266 THR A CA 1
ATOM 2074 C C . THR A 1 266 ? 6.092 -11.390 0.180 1.00 89.62 266 THR A C 1
ATOM 2076 O O . THR A 1 266 ? 5.641 -10.770 -0.779 1.00 89.62 266 THR A O 1
ATOM 2079 N N . PHE A 1 267 ? 6.351 -10.828 1.356 1.00 92.06 267 PHE A N 1
ATOM 2080 C CA . PHE A 1 267 ? 6.179 -9.413 1.649 1.00 92.06 267 PHE A CA 1
ATOM 2081 C C . PHE A 1 267 ? 7.522 -8.730 1.864 1.00 92.06 267 PHE A C 1
ATOM 2083 O O . PHE A 1 267 ? 8.479 -9.331 2.363 1.00 92.06 267 PHE A O 1
ATOM 2090 N N . ARG A 1 268 ? 7.577 -7.434 1.560 1.00 91.44 268 ARG A N 1
ATOM 2091 C CA . ARG A 1 268 ? 8.745 -6.587 1.825 1.00 91.44 268 ARG A CA 1
ATOM 2092 C C . ARG A 1 268 ? 8.330 -5.269 2.437 1.00 91.44 268 ARG A C 1
ATOM 2094 O O . ARG A 1 268 ? 7.340 -4.668 2.030 1.00 91.44 268 ARG A O 1
ATOM 2101 N N . ARG A 1 269 ? 9.132 -4.790 3.389 1.00 93.38 269 ARG A N 1
ATOM 2102 C CA . ARG A 1 269 ? 9.024 -3.413 3.879 1.00 93.38 269 ARG A CA 1
ATOM 2103 C C . ARG A 1 269 ? 9.570 -2.473 2.812 1.00 93.38 269 ARG A C 1
ATOM 2105 O O . ARG A 1 269 ? 10.741 -2.601 2.455 1.00 93.38 269 ARG A O 1
ATOM 2112 N N . LEU A 1 270 ? 8.773 -1.502 2.384 1.00 92.31 270 LEU A N 1
ATOM 2113 C CA . LEU A 1 270 ? 9.183 -0.522 1.378 1.00 92.31 270 LEU A CA 1
ATOM 2114 C C . LEU A 1 270 ? 9.232 0.899 1.948 1.00 92.31 270 LEU A C 1
ATOM 2116 O O . LEU A 1 270 ? 8.590 1.235 2.947 1.00 92.31 270 LEU A O 1
ATOM 2120 N N . ASN A 1 271 ? 10.039 1.744 1.313 1.00 90.38 271 ASN A N 1
ATOM 2121 C CA . ASN A 1 271 ? 10.181 3.149 1.652 1.00 90.38 271 ASN A CA 1
ATOM 2122 C C . ASN A 1 271 ? 8.992 3.947 1.120 1.00 90.38 271 ASN A C 1
ATOM 2124 O O . ASN A 1 271 ? 8.896 4.253 -0.069 1.00 90.38 271 ASN A O 1
ATOM 2128 N N . THR A 1 272 ? 8.113 4.343 2.032 1.00 90.31 272 THR A N 1
ATOM 2129 C CA . THR A 1 272 ? 6.896 5.086 1.703 1.00 90.31 272 THR A CA 1
ATOM 2130 C C . THR A 1 272 ? 7.155 6.462 1.101 1.00 90.31 272 THR A C 1
ATOM 2132 O O . THR A 1 272 ? 6.300 6.967 0.382 1.00 90.31 272 THR A O 1
ATOM 2135 N N . SER A 1 273 ? 8.318 7.078 1.351 1.00 86.56 273 SER A N 1
ATOM 2136 C CA . SER A 1 273 ? 8.645 8.376 0.744 1.00 86.56 273 SER A CA 1
ATOM 2137 C C . SER A 1 273 ? 8.967 8.260 -0.734 1.00 86.56 273 SER A C 1
ATOM 2139 O O . SER A 1 273 ? 8.583 9.132 -1.504 1.00 86.56 273 SER A O 1
ATOM 2141 N N . VAL A 1 274 ? 9.582 7.148 -1.129 1.00 88.19 274 VAL A N 1
ATOM 2142 C CA . VAL A 1 274 ? 9.770 6.824 -2.540 1.00 88.19 274 VAL A CA 1
ATOM 2143 C C . VAL A 1 274 ? 8.433 6.416 -3.159 1.00 88.19 274 VAL A C 1
ATOM 2145 O O . VAL A 1 274 ? 8.067 6.938 -4.207 1.00 88.19 274 VAL A O 1
ATOM 2148 N N . LEU A 1 275 ? 7.687 5.515 -2.502 1.00 91.31 275 LEU A N 1
ATOM 2149 C CA . LEU A 1 275 ? 6.438 4.973 -3.048 1.00 91.31 275 LEU A CA 1
ATOM 2150 C C . LEU A 1 275 ? 5.377 6.041 -3.307 1.00 91.31 275 LEU A C 1
ATOM 2152 O O . LEU A 1 275 ? 4.637 5.895 -4.270 1.00 91.31 275 LEU A O 1
ATOM 2156 N N . SER A 1 276 ? 5.314 7.124 -2.522 1.00 89.69 276 SER A N 1
ATOM 2157 C CA . SER A 1 276 ? 4.351 8.206 -2.776 1.00 89.69 276 SER A CA 1
ATOM 2158 C C . SER A 1 276 ? 4.472 8.817 -4.179 1.00 89.69 276 SER A C 1
ATOM 2160 O O . SER A 1 276 ? 3.487 9.329 -4.699 1.00 89.69 276 SER A O 1
ATOM 2162 N N . ASN A 1 277 ? 5.641 8.711 -4.823 1.00 87.06 277 ASN A N 1
ATOM 2163 C CA . ASN A 1 277 ? 5.856 9.191 -6.191 1.00 87.06 277 ASN A CA 1
ATOM 2164 C C . ASN A 1 277 ? 5.149 8.337 -7.253 1.00 87.06 277 ASN A C 1
ATOM 2166 O O . ASN A 1 277 ? 4.925 8.817 -8.359 1.00 87.06 277 ASN A O 1
ATOM 2170 N N . LEU A 1 278 ? 4.770 7.094 -6.930 1.00 91.00 278 LEU A N 1
ATOM 2171 C CA . LEU A 1 278 ? 4.056 6.209 -7.856 1.00 91.00 278 LEU A CA 1
ATOM 2172 C C . LEU A 1 278 ? 2.661 6.724 -8.220 1.00 91.00 278 LEU A C 1
ATOM 2174 O O . LEU A 1 278 ? 2.097 6.258 -9.198 1.00 91.00 278 LEU A O 1
ATOM 2178 N N . GLN A 1 279 ? 2.091 7.664 -7.465 1.00 89.25 279 GLN A N 1
ATOM 2179 C CA . GLN A 1 279 ? 0.816 8.274 -7.839 1.00 89.25 279 GLN A CA 1
ATOM 2180 C C . GLN A 1 279 ? 0.966 9.319 -8.952 1.00 89.25 279 GLN A C 1
ATOM 2182 O O . GLN A 1 279 ? 0.082 9.457 -9.791 1.00 89.25 279 GLN A O 1
ATOM 2187 N N . LEU A 1 280 ? 2.108 10.007 -8.985 1.00 84.69 280 LEU A N 1
ATOM 2188 C CA . LEU A 1 280 ? 2.359 11.169 -9.842 1.00 84.69 280 LEU A CA 1
ATOM 2189 C C . LEU A 1 280 ? 3.268 10.844 -11.037 1.00 84.69 280 LEU A C 1
ATOM 2191 O O . LEU A 1 280 ? 3.695 11.742 -11.753 1.00 84.69 280 LEU A O 1
ATOM 2195 N N . PHE A 1 281 ? 3.594 9.566 -11.270 1.00 84.62 281 PHE A N 1
ATOM 2196 C CA . PHE A 1 281 ? 4.604 9.191 -12.268 1.00 84.62 281 PHE A CA 1
ATOM 2197 C C . PHE A 1 281 ? 4.295 9.718 -13.677 1.00 84.62 281 PHE A C 1
ATOM 2199 O O . PHE A 1 281 ? 5.207 10.149 -14.375 1.00 84.62 281 PHE A O 1
ATOM 2206 N N . GLN A 1 282 ? 3.015 9.723 -14.064 1.00 82.44 282 GLN A N 1
ATOM 2207 C CA . GLN A 1 282 ? 2.570 10.210 -15.372 1.00 82.44 282 GLN A CA 1
ATOM 2208 C C . GLN A 1 282 ? 2.742 11.719 -15.513 1.00 82.44 282 GLN A C 1
ATOM 2210 O O . GLN A 1 282 ? 2.996 12.201 -16.612 1.00 82.44 282 GLN A O 1
ATOM 2215 N N . GLU A 1 283 ? 2.614 12.470 -14.419 1.00 78.25 283 GLU A N 1
ATOM 2216 C CA . GLU A 1 283 ? 2.884 13.903 -14.450 1.00 78.25 283 GLU A CA 1
ATOM 2217 C C . GLU A 1 283 ? 4.349 14.127 -14.783 1.00 78.25 283 GLU A C 1
ATOM 2219 O O . GLU A 1 283 ? 4.621 14.800 -15.772 1.00 78.25 283 GLU A O 1
ATOM 2224 N N . TYR A 1 284 ? 5.278 13.458 -14.086 1.00 75.56 284 TYR A N 1
ATOM 2225 C CA . TYR A 1 284 ? 6.706 13.552 -14.414 1.00 75.56 284 TYR A CA 1
ATOM 2226 C C . TYR A 1 284 ? 6.994 13.211 -15.875 1.00 75.56 284 TYR A C 1
ATOM 2228 O O . TYR A 1 284 ? 7.781 13.908 -16.500 1.00 75.56 284 TYR A O 1
ATOM 2236 N N . GLU A 1 285 ? 6.353 12.187 -16.446 1.00 74.62 285 GLU A N 1
ATOM 2237 C CA . GLU A 1 285 ? 6.537 11.841 -17.862 1.00 74.62 285 GLU A CA 1
ATOM 2238 C C . GLU A 1 285 ? 6.087 12.947 -18.829 1.00 74.62 285 GLU A C 1
ATOM 2240 O O . GLU A 1 285 ? 6.694 13.124 -19.892 1.00 74.62 285 GLU A O 1
ATOM 2245 N N . ASN A 1 286 ? 5.046 13.697 -18.464 1.00 71.44 286 ASN A N 1
ATOM 2246 C CA . ASN A 1 286 ? 4.463 14.747 -19.295 1.00 71.44 286 ASN A CA 1
ATOM 2247 C C . ASN A 1 286 ? 5.260 16.065 -19.262 1.00 71.44 286 ASN A C 1
ATOM 2249 O O . ASN A 1 286 ? 5.105 16.884 -20.170 1.00 71.44 286 ASN A O 1
ATOM 2253 N N . PHE A 1 287 ? 6.169 16.263 -18.299 1.00 66.50 287 PHE A N 1
ATOM 2254 C CA . PHE A 1 287 ? 7.008 17.468 -18.167 1.00 66.50 287 PHE A CA 1
ATOM 2255 C C . PHE A 1 287 ? 8.181 17.536 -19.169 1.00 66.50 287 PHE A C 1
ATOM 2257 O O . PHE A 1 287 ? 9.314 17.867 -18.829 1.00 66.50 287 PHE A O 1
ATOM 2264 N N . LYS A 1 288 ? 7.931 17.270 -20.458 1.00 53.69 288 LYS A N 1
ATOM 2265 C CA . LYS A 1 288 ? 8.960 17.330 -21.518 1.00 53.69 288 LYS A CA 1
ATOM 2266 C C . LYS A 1 288 ? 9.330 18.741 -22.002 1.00 53.69 288 LYS A C 1
ATOM 2268 O O . LYS A 1 288 ? 10.198 18.856 -22.867 1.00 53.69 288 LYS A O 1
ATOM 2273 N N . HIS A 1 289 ? 8.719 19.803 -21.468 1.00 51.47 289 HIS A N 1
ATOM 2274 C CA . HIS A 1 289 ? 8.841 21.156 -22.032 1.00 51.47 289 HIS A CA 1
ATOM 2275 C C . HIS A 1 289 ? 8.990 22.317 -21.019 1.00 51.47 289 HIS A C 1
ATOM 2277 O O . HIS A 1 289 ? 8.766 23.460 -21.407 1.00 51.47 289 HIS A O 1
ATOM 2283 N N . SER A 1 290 ? 9.402 22.089 -19.762 1.00 51.50 290 SER A N 1
ATOM 2284 C CA . SER A 1 290 ? 9.738 23.190 -18.832 1.00 51.50 290 SER A CA 1
ATOM 2285 C C . SER A 1 290 ? 11.226 23.578 -18.939 1.00 51.50 290 SER A C 1
ATOM 2287 O O . SER A 1 290 ? 12.123 22.731 -18.935 1.00 51.50 290 SER A O 1
ATOM 2289 N N . GLU A 1 291 ? 11.524 24.875 -19.077 1.00 55.91 291 GLU A N 1
ATOM 2290 C CA . GLU A 1 291 ? 12.903 25.366 -19.242 1.00 55.91 291 GLU A CA 1
ATOM 2291 C C . GLU A 1 291 ? 13.715 25.436 -17.936 1.00 55.91 291 GLU A C 1
ATOM 2293 O O . GLU A 1 291 ? 14.918 25.690 -18.007 1.00 55.91 291 GLU A O 1
ATOM 2298 N N . ASN A 1 292 ? 13.151 25.161 -16.750 1.00 62.38 292 ASN A N 1
ATOM 2299 C CA . ASN A 1 292 ? 13.949 25.197 -15.520 1.00 62.38 292 ASN A CA 1
ATOM 2300 C C . ASN A 1 292 ? 13.343 24.432 -14.327 1.00 62.38 292 ASN A C 1
ATOM 2302 O O . ASN A 1 292 ? 12.533 24.989 -13.599 1.00 62.38 292 ASN A O 1
ATOM 2306 N N . ASP A 1 293 ? 13.828 23.209 -14.082 1.00 65.94 293 ASP A N 1
ATOM 2307 C CA . ASP A 1 293 ? 14.226 22.775 -12.736 1.00 65.94 293 ASP A CA 1
ATOM 2308 C C . ASP A 1 293 ? 15.230 21.605 -12.836 1.00 65.94 293 ASP A C 1
ATOM 2310 O O . ASP A 1 293 ? 14.986 20.586 -13.489 1.00 65.94 293 ASP A O 1
ATOM 2314 N N . GLU A 1 294 ? 16.422 21.753 -12.251 1.00 72.69 294 GLU A N 1
ATOM 2315 C CA . GLU A 1 294 ? 17.483 20.731 -12.316 1.00 72.69 294 GLU A CA 1
ATOM 2316 C C . GLU A 1 294 ? 17.023 19.416 -11.665 1.00 72.69 294 GLU A C 1
ATOM 2318 O O . GLU A 1 294 ? 17.332 18.328 -12.157 1.00 72.69 294 GLU A O 1
ATOM 2323 N N . LEU A 1 295 ? 16.206 19.521 -10.613 1.00 68.81 295 LEU A N 1
ATOM 2324 C CA . LEU A 1 295 ? 15.603 18.390 -9.916 1.00 68.81 295 LEU A CA 1
ATOM 2325 C C . LEU A 1 295 ? 14.617 17.620 -10.808 1.00 68.81 295 LEU A C 1
ATOM 2327 O O . LEU A 1 295 ? 14.653 16.392 -10.828 1.00 68.81 295 LEU A O 1
ATOM 2331 N N . GLU A 1 296 ? 13.777 18.309 -11.584 1.00 69.75 296 GLU A N 1
ATOM 2332 C CA . GLU A 1 296 ? 12.845 17.674 -12.529 1.00 69.75 296 GLU A CA 1
ATOM 2333 C C . GLU A 1 296 ? 13.597 16.906 -13.617 1.00 69.75 296 GLU A C 1
ATOM 2335 O O . GLU A 1 296 ? 13.290 15.745 -13.898 1.00 69.75 296 GLU A O 1
ATOM 2340 N N . LYS A 1 297 ? 14.659 17.506 -14.170 1.00 72.69 297 LYS A N 1
ATOM 2341 C CA . LYS A 1 297 ? 15.549 16.824 -15.122 1.00 72.69 297 LYS A CA 1
ATOM 2342 C C . LYS A 1 297 ? 16.209 15.596 -14.491 1.00 72.69 297 LYS A C 1
ATOM 2344 O O . LYS A 1 297 ? 16.300 14.553 -15.139 1.00 72.69 297 LYS A O 1
ATOM 2349 N N . GLN A 1 298 ? 16.636 15.675 -13.230 1.00 74.88 298 GLN A N 1
ATOM 2350 C CA . GLN A 1 298 ? 17.182 14.528 -12.496 1.00 74.88 298 GLN A CA 1
ATOM 2351 C C . GLN A 1 298 ? 16.131 13.430 -12.264 1.00 74.88 298 GLN A C 1
ATOM 2353 O O . GLN A 1 298 ? 16.453 12.249 -12.405 1.00 74.88 298 GLN A O 1
ATOM 2358 N N . VAL A 1 299 ? 14.878 13.786 -11.958 1.00 76.50 299 VAL A N 1
ATOM 2359 C CA . VAL A 1 299 ? 13.757 12.839 -11.814 1.00 76.50 299 VAL A CA 1
ATOM 2360 C C . VAL A 1 299 ? 13.475 12.141 -13.143 1.00 76.50 299 VAL A C 1
ATOM 2362 O O . VAL A 1 299 ? 13.464 10.912 -13.188 1.00 76.50 299 VAL A O 1
ATOM 2365 N N . LEU A 1 300 ? 13.349 12.892 -14.239 1.00 77.38 300 LEU A N 1
ATOM 2366 C CA . LEU A 1 300 ? 13.164 12.358 -15.592 1.00 77.38 300 LEU A CA 1
ATOM 2367 C C . LEU A 1 300 ? 14.302 11.418 -16.017 1.00 77.38 300 LEU A C 1
ATOM 2369 O O . LEU A 1 300 ? 14.058 10.336 -16.554 1.00 77.38 300 LEU A O 1
ATOM 2373 N N . ASN A 1 301 ? 15.552 11.786 -15.735 1.00 77.25 301 ASN A N 1
ATOM 2374 C CA . ASN A 1 301 ? 16.707 10.918 -15.977 1.00 77.25 301 ASN A CA 1
ATOM 2375 C C . ASN A 1 301 ? 16.659 9.653 -15.102 1.00 77.25 301 ASN A C 1
ATOM 2377 O O . ASN A 1 301 ? 17.008 8.561 -15.553 1.00 77.25 301 ASN A O 1
ATOM 2381 N N . SER A 1 302 ? 16.177 9.775 -13.865 1.00 76.69 302 SER A N 1
ATOM 2382 C CA . SER A 1 302 ? 16.036 8.654 -12.932 1.00 76.69 302 SER A CA 1
ATOM 2383 C C . SER A 1 302 ? 14.934 7.675 -13.346 1.00 76.69 302 SER A C 1
ATOM 2385 O O . SER A 1 302 ? 15.112 6.475 -13.172 1.00 76.69 302 SER A O 1
ATOM 2387 N N . LEU A 1 303 ? 13.838 8.153 -13.949 1.00 79.81 303 LEU A N 1
ATOM 2388 C CA . LEU A 1 303 ? 12.768 7.302 -14.498 1.00 79.81 303 LEU A CA 1
ATOM 2389 C C . LEU A 1 303 ? 13.252 6.399 -15.640 1.00 79.81 303 LEU A C 1
ATOM 2391 O O . LEU A 1 303 ? 12.691 5.330 -15.862 1.00 79.81 303 LEU A O 1
ATOM 2395 N N . ASN A 1 304 ? 14.300 6.823 -16.350 1.00 79.19 304 ASN A N 1
ATOM 2396 C CA . ASN A 1 304 ? 14.861 6.103 -17.493 1.00 79.19 304 ASN A CA 1
ATOM 2397 C C . ASN A 1 304 ? 16.117 5.284 -17.155 1.00 79.19 304 ASN A C 1
ATOM 2399 O O . ASN A 1 304 ? 16.599 4.534 -18.005 1.00 79.19 304 ASN A O 1
ATOM 2403 N N . SER A 1 305 ? 16.671 5.421 -15.948 1.00 76.31 305 SER A N 1
ATOM 2404 C CA . SER A 1 305 ? 17.915 4.752 -15.552 1.00 76.31 305 SER A CA 1
ATOM 2405 C C . SER A 1 305 ? 17.668 3.526 -14.671 1.00 76.31 305 SER A C 1
ATOM 2407 O O . SER A 1 305 ? 16.640 3.385 -14.010 1.00 76.31 305 SER A O 1
ATOM 2409 N N . SER A 1 306 ? 18.629 2.600 -14.669 1.00 79.25 306 SER A N 1
ATOM 2410 C CA . SER A 1 306 ? 18.595 1.430 -13.792 1.00 79.25 306 SER A CA 1
ATOM 2411 C C . SER A 1 306 ? 18.796 1.838 -12.334 1.00 79.25 306 SER A C 1
ATOM 2413 O O . SER A 1 306 ? 19.686 2.635 -12.029 1.00 79.25 306 SER A O 1
ATOM 2415 N N . THR A 1 307 ? 18.046 1.227 -11.415 1.00 81.56 307 THR A N 1
ATOM 2416 C CA . THR A 1 307 ? 18.248 1.427 -9.975 1.00 81.56 307 THR A CA 1
ATOM 2417 C C . THR A 1 307 ? 19.692 1.076 -9.570 1.00 81.56 307 THR A C 1
ATOM 2419 O O . THR A 1 307 ? 20.170 -0.002 -9.931 1.00 81.56 307 THR A O 1
ATOM 2422 N N . PRO A 1 308 ? 20.387 1.928 -8.792 1.00 81.06 308 PRO A N 1
ATOM 2423 C CA . PRO A 1 308 ? 21.772 1.690 -8.385 1.00 81.06 308 PRO A CA 1
ATOM 2424 C C . PRO A 1 308 ? 21.917 0.494 -7.431 1.00 81.06 308 PRO A C 1
ATOM 2426 O O . PRO A 1 308 ? 20.941 -0.016 -6.869 1.00 81.06 308 PRO A O 1
ATOM 2429 N N . LEU A 1 309 ? 23.165 0.076 -7.202 1.00 85.12 309 LEU A N 1
ATOM 2430 C CA . LEU A 1 309 ? 23.516 -0.890 -6.162 1.00 85.12 309 LEU A CA 1
ATOM 2431 C C . LEU A 1 309 ? 23.518 -0.237 -4.768 1.00 85.12 309 LEU A C 1
ATOM 2433 O O . LEU A 1 309 ? 23.668 0.979 -4.625 1.00 85.12 309 LEU A O 1
ATOM 2437 N N . LEU A 1 310 ? 23.367 -1.046 -3.715 1.00 82.62 310 LEU A N 1
ATOM 2438 C CA . LEU A 1 310 ? 23.304 -0.551 -2.333 1.00 82.62 310 LEU A CA 1
ATOM 2439 C C . LEU A 1 310 ? 24.607 0.148 -1.907 1.00 82.62 310 LEU A C 1
ATOM 2441 O O . LEU A 1 310 ? 24.579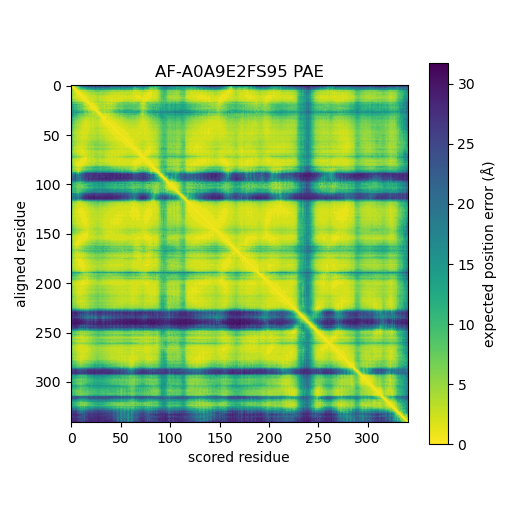 1.124 -1.152 1.00 82.62 310 LEU A O 1
ATOM 2445 N N . GLU A 1 311 ? 25.750 -0.330 -2.397 1.00 85.00 311 GLU A N 1
ATOM 2446 C CA . GLU A 1 311 ? 27.069 0.242 -2.131 1.00 85.00 311 GLU A CA 1
ATOM 2447 C C . GLU A 1 311 ? 27.191 1.666 -2.679 1.00 85.00 311 GLU A C 1
ATOM 2449 O O . GLU A 1 311 ? 27.825 2.514 -2.050 1.00 85.00 311 GLU A O 1
ATOM 2454 N N . ASP A 1 312 ? 26.576 1.945 -3.831 1.00 83.69 312 ASP A N 1
ATOM 2455 C CA . ASP A 1 312 ? 26.572 3.278 -4.432 1.00 83.69 312 ASP A CA 1
ATOM 2456 C C . ASP A 1 312 ? 25.718 4.256 -3.629 1.00 83.69 312 ASP A C 1
ATOM 2458 O O . ASP A 1 312 ? 26.147 5.383 -3.394 1.00 83.69 312 ASP A O 1
ATOM 2462 N N . VAL A 1 313 ? 24.563 3.806 -3.133 1.00 82.62 313 VAL A N 1
ATOM 2463 C CA . VAL A 1 313 ? 23.664 4.623 -2.302 1.00 82.62 313 VAL A CA 1
ATOM 2464 C C . VAL A 1 313 ? 24.306 4.988 -0.957 1.00 82.62 313 VAL A C 1
ATOM 2466 O O . VAL A 1 313 ? 24.124 6.096 -0.452 1.00 82.62 313 VAL A O 1
ATOM 2469 N N . ASN A 1 314 ? 25.083 4.080 -0.360 1.00 81.19 314 ASN A N 1
ATOM 2470 C CA . ASN A 1 314 ? 25.736 4.320 0.932 1.00 81.19 314 ASN A CA 1
ATOM 2471 C C . ASN A 1 314 ? 27.016 5.174 0.840 1.00 81.19 314 ASN A C 1
ATOM 2473 O O . ASN A 1 314 ? 27.467 5.723 1.854 1.00 81.19 314 ASN A O 1
ATOM 2477 N N . LYS A 1 315 ? 27.597 5.347 -0.355 1.00 80.44 315 LYS A N 1
ATOM 2478 C CA . LYS A 1 315 ? 28.663 6.332 -0.583 1.00 80.44 315 LYS A CA 1
ATOM 2479 C C . LYS A 1 315 ? 28.032 7.726 -0.541 1.00 80.44 315 LYS A C 1
ATOM 2481 O O . LYS A 1 315 ? 27.334 8.138 -1.460 1.00 80.44 315 LYS A O 1
ATOM 2486 N N . LYS A 1 316 ? 28.294 8.471 0.541 1.00 65.31 316 LYS A N 1
ATOM 2487 C CA . LYS A 1 316 ? 27.688 9.784 0.856 1.00 65.31 316 LYS A CA 1
ATOM 2488 C C . LYS A 1 316 ? 27.715 10.835 -0.268 1.00 65.31 316 LYS A C 1
ATOM 2490 O O . LYS A 1 316 ? 26.998 11.820 -0.156 1.00 65.31 316 LYS A O 1
ATOM 2495 N N . SER A 1 317 ? 28.520 10.652 -1.312 1.00 57.66 317 SER A N 1
ATOM 2496 C CA . SER A 1 317 ? 28.646 11.570 -2.446 1.00 57.66 317 SER A CA 1
ATOM 2497 C C . SER A 1 317 ? 27.578 11.410 -3.535 1.00 57.66 317 SER A C 1
ATOM 2499 O O . SER A 1 317 ? 27.591 12.217 -4.449 1.00 57.66 317 SER A O 1
ATOM 2501 N N . LYS A 1 318 ? 26.707 10.385 -3.486 1.00 64.12 318 LYS A N 1
ATOM 2502 C CA . LYS A 1 318 ? 25.760 10.073 -4.581 1.00 64.12 318 LYS A CA 1
ATOM 2503 C C . LYS A 1 318 ? 24.275 10.136 -4.210 1.00 64.12 318 LYS A C 1
ATOM 2505 O O . LYS A 1 318 ? 23.426 9.901 -5.055 1.00 64.12 318 LYS A O 1
ATOM 2510 N N . ILE A 1 319 ? 23.919 10.419 -2.953 1.00 67.50 319 ILE A N 1
ATOM 2511 C CA . ILE A 1 319 ? 22.500 10.402 -2.531 1.00 67.50 319 ILE A CA 1
ATOM 2512 C C . ILE A 1 319 ? 21.687 11.492 -3.250 1.00 67.50 319 ILE A C 1
ATOM 2514 O O . ILE A 1 319 ? 20.513 11.282 -3.533 1.00 67.50 319 ILE A O 1
ATOM 2518 N N . THR A 1 320 ? 22.311 12.629 -3.568 1.00 69.31 320 THR A N 1
ATOM 2519 C CA . THR A 1 320 ? 21.697 13.729 -4.329 1.00 69.31 320 THR A CA 1
ATOM 2520 C C . THR A 1 320 ? 21.332 13.334 -5.755 1.00 69.31 320 THR A C 1
ATOM 2522 O O . THR A 1 320 ? 20.359 13.852 -6.282 1.00 69.31 320 THR A O 1
ATOM 2525 N N . ASP A 1 321 ? 22.048 12.372 -6.339 1.00 71.88 321 ASP A N 1
ATOM 2526 C CA . ASP A 1 321 ? 21.835 11.916 -7.718 1.00 71.88 321 ASP A CA 1
ATOM 2527 C C . ASP A 1 321 ? 20.619 10.981 -7.837 1.00 71.88 321 ASP A C 1
ATOM 2529 O O . ASP A 1 321 ? 20.215 10.605 -8.936 1.00 71.88 321 ASP A O 1
ATOM 2533 N N . TYR A 1 322 ? 20.035 10.585 -6.701 1.00 77.31 322 TYR A N 1
ATOM 2534 C CA . TYR A 1 322 ? 18.881 9.697 -6.617 1.00 77.31 322 TYR A CA 1
ATOM 2535 C C . TYR A 1 322 ? 17.700 10.448 -5.996 1.00 77.31 322 TYR A C 1
ATOM 2537 O O . TYR A 1 322 ? 17.365 10.204 -4.830 1.00 77.31 322 TYR A O 1
ATOM 2545 N N . PRO A 1 323 ? 17.047 11.351 -6.753 1.00 76.56 323 PRO A N 1
ATOM 2546 C CA . PRO A 1 323 ? 16.036 12.261 -6.224 1.00 76.56 323 PRO A CA 1
ATOM 2547 C C . PRO A 1 323 ? 14.932 11.512 -5.480 1.00 76.56 323 PRO A C 1
ATOM 2549 O O . PRO A 1 323 ? 14.549 11.910 -4.388 1.00 76.56 323 PRO A O 1
ATOM 2552 N N . PHE A 1 324 ? 14.499 10.349 -5.974 1.00 78.56 324 PHE A N 1
ATOM 2553 C CA . PHE A 1 324 ? 13.463 9.545 -5.322 1.00 78.56 324 PHE A CA 1
ATOM 2554 C C . PHE A 1 324 ? 13.768 9.158 -3.864 1.00 78.56 324 PHE A C 1
ATOM 2556 O O . PHE A 1 324 ? 12.831 9.002 -3.083 1.00 78.56 324 PHE A O 1
ATOM 2563 N N . LEU A 1 325 ? 15.042 9.030 -3.463 1.00 79.00 325 LEU A N 1
ATOM 2564 C CA . LEU A 1 325 ? 15.416 8.699 -2.079 1.00 79.00 325 LEU A CA 1
ATOM 2565 C C . LEU A 1 325 ? 15.158 9.845 -1.093 1.00 79.00 325 LEU A C 1
ATOM 2567 O O . LEU A 1 325 ? 14.949 9.593 0.099 1.00 79.00 325 LEU A O 1
ATOM 2571 N N . SER A 1 326 ? 15.209 11.087 -1.569 1.00 72.56 326 SER A N 1
ATOM 2572 C CA . SER A 1 326 ? 15.089 12.307 -0.764 1.00 72.56 326 SER A CA 1
ATOM 2573 C C . SER A 1 326 ? 13.789 13.068 -1.018 1.00 72.56 326 SER A C 1
ATOM 2575 O O . SER A 1 326 ? 13.398 13.881 -0.177 1.00 72.56 326 SER A O 1
ATOM 2577 N N . LEU A 1 327 ? 13.102 12.778 -2.123 1.00 69.38 327 LEU A N 1
ATOM 2578 C CA . LEU A 1 327 ? 11.896 13.465 -2.553 1.00 69.38 327 LEU A CA 1
ATOM 2579 C C . LEU A 1 327 ? 10.765 13.243 -1.544 1.00 69.38 327 LEU A C 1
ATOM 2581 O O . LEU A 1 327 ? 10.304 12.125 -1.295 1.00 69.38 327 LEU A O 1
ATOM 2585 N N . ARG A 1 328 ? 10.340 14.336 -0.910 1.00 61.31 328 ARG A N 1
ATOM 2586 C CA . ARG A 1 328 ? 9.235 14.354 0.047 1.00 61.31 328 ARG A CA 1
ATOM 2587 C C . ARG A 1 328 ? 8.100 15.170 -0.544 1.00 61.31 328 ARG A C 1
ATOM 2589 O O . ARG A 1 328 ? 8.062 16.373 -0.338 1.00 61.31 328 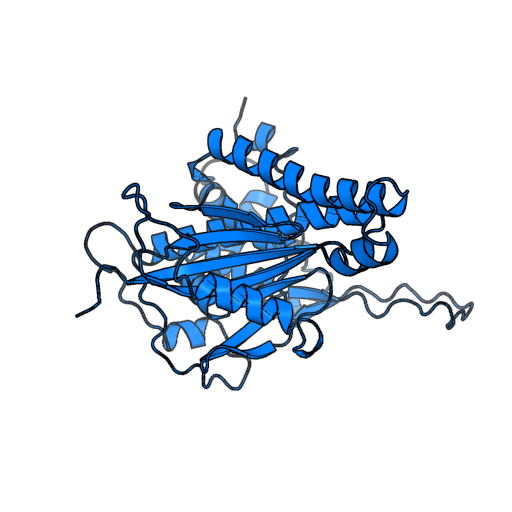ARG A O 1
ATOM 2596 N N . PHE A 1 329 ? 7.153 14.503 -1.195 1.00 59.12 329 PHE A N 1
ATOM 2597 C CA . PHE A 1 329 ? 5.947 15.190 -1.645 1.00 59.12 329 PHE A CA 1
ATOM 2598 C C . PHE A 1 329 ? 5.092 15.655 -0.476 1.00 59.12 329 PHE A C 1
ATOM 2600 O O . PHE A 1 329 ? 4.710 14.853 0.387 1.00 59.12 329 PHE A O 1
ATOM 2607 N N . LYS A 1 330 ? 4.773 16.949 -0.498 1.00 53.97 330 LYS A N 1
ATOM 2608 C CA . LYS A 1 330 ? 3.637 17.543 0.195 1.00 53.97 330 LYS A CA 1
ATOM 2609 C C . LYS A 1 330 ? 2.748 18.166 -0.876 1.00 53.97 330 LYS A C 1
ATOM 2611 O O . LYS A 1 330 ? 3.051 19.245 -1.368 1.00 53.97 330 LYS A O 1
ATOM 2616 N N . LEU A 1 331 ? 1.654 17.497 -1.234 1.00 48.28 331 LEU A N 1
ATOM 2617 C CA . LEU A 1 331 ? 0.725 18.050 -2.229 1.00 48.28 331 LEU A CA 1
ATOM 2618 C C . LEU A 1 331 ? 0.101 19.378 -1.765 1.00 48.28 331 LEU A C 1
ATOM 2620 O O . LEU A 1 331 ? -0.119 20.249 -2.596 1.00 48.28 331 LEU A O 1
ATOM 2624 N N . ASP A 1 332 ? 0.013 19.608 -0.448 1.00 43.97 332 ASP A N 1
ATOM 2625 C CA . ASP A 1 332 ? -0.385 20.901 0.134 1.00 43.97 332 ASP A CA 1
ATOM 2626 C C . ASP A 1 332 ? 0.586 22.066 -0.160 1.00 43.97 332 ASP A C 1
ATOM 2628 O O . ASP A 1 332 ? 0.214 23.221 0.033 1.00 43.97 332 ASP A O 1
ATOM 2632 N N . MET A 1 333 ? 1.833 21.803 -0.579 1.00 41.25 333 MET A N 1
ATOM 2633 C CA . MET A 1 333 ? 2.828 22.856 -0.849 1.00 41.25 333 MET A CA 1
ATOM 2634 C C . MET A 1 333 ? 3.297 22.926 -2.306 1.00 41.25 333 MET A C 1
ATOM 2636 O O . MET A 1 333 ? 3.711 24.002 -2.725 1.00 41.25 333 MET A O 1
ATOM 2640 N N . ASP A 1 334 ? 3.192 21.844 -3.083 1.00 43.41 334 ASP A N 1
ATOM 2641 C CA . ASP A 1 334 ? 3.820 21.782 -4.414 1.00 43.41 334 ASP A CA 1
ATOM 2642 C C . ASP A 1 334 ? 2.824 21.848 -5.589 1.00 43.41 334 ASP A C 1
ATOM 2644 O O . ASP A 1 334 ? 3.204 22.236 -6.694 1.00 43.41 334 ASP A O 1
ATOM 2648 N N . LEU A 1 335 ? 1.528 21.579 -5.377 1.00 42.50 335 LEU A N 1
ATOM 2649 C CA . LEU A 1 335 ? 0.515 21.712 -6.440 1.00 42.50 335 LEU A CA 1
ATOM 2650 C C . LEU A 1 335 ? 0.287 23.148 -6.940 1.00 42.50 335 LEU A C 1
ATOM 2652 O O . LEU A 1 335 ? 0.114 23.311 -8.150 1.00 42.50 335 LEU A O 1
ATOM 2656 N N . PRO A 1 336 ? 0.341 24.208 -6.100 1.00 43.25 336 PRO A N 1
ATOM 2657 C CA . PRO A 1 336 ? 0.191 25.573 -6.602 1.00 43.25 336 PRO A CA 1
ATOM 2658 C C . PRO A 1 336 ? 1.313 26.000 -7.563 1.00 43.25 336 PRO A C 1
ATOM 2660 O O . PRO A 1 336 ? 1.151 26.991 -8.270 1.00 43.25 336 PRO A O 1
ATOM 2663 N N . HIS A 1 337 ? 2.457 25.300 -7.575 1.00 39.06 337 HIS A N 1
ATOM 2664 C CA . HIS A 1 337 ? 3.545 25.515 -8.539 1.00 39.06 337 HIS A CA 1
ATOM 2665 C C . HIS A 1 337 ? 3.494 24.541 -9.724 1.00 39.06 337 HIS A C 1
ATOM 2667 O O . HIS A 1 337 ? 3.830 24.945 -10.832 1.00 39.06 337 HIS A O 1
ATOM 2673 N N . PHE A 1 338 ? 3.010 23.311 -9.533 1.00 36.34 338 PHE A N 1
ATOM 2674 C CA . PHE A 1 338 ? 2.915 22.312 -10.606 1.00 36.34 338 PHE A CA 1
ATOM 2675 C C . PHE A 1 338 ? 1.780 22.567 -11.609 1.00 36.34 338 PHE A C 1
ATOM 2677 O O . PHE A 1 338 ? 1.909 22.217 -12.779 1.00 36.34 338 PHE A O 1
ATOM 2684 N N . PHE A 1 339 ? 0.683 23.199 -11.180 1.00 38.78 339 PHE A N 1
ATOM 2685 C CA . PHE A 1 339 ? -0.488 23.420 -12.040 1.00 38.78 339 PHE A CA 1
ATOM 2686 C C . PHE A 1 339 ? -0.662 24.838 -12.577 1.00 38.78 339 PHE A C 1
ATOM 2688 O O . PHE A 1 339 ? -1.628 25.092 -13.291 1.00 38.78 339 PHE A O 1
ATOM 2695 N N . GLY A 1 340 ? 0.296 25.727 -12.317 1.00 34.31 340 GLY A N 1
ATOM 2696 C CA . GLY A 1 340 ? 0.296 27.073 -12.877 1.00 34.31 340 GLY A CA 1
ATOM 2697 C C . GLY A 1 340 ? -0.801 27.984 -12.311 1.00 34.31 340 GLY A C 1
ATOM 2698 O O . GLY A 1 340 ? -1.992 27.680 -12.284 1.00 34.31 340 GLY A O 1
ATOM 2699 N N . LYS A 1 341 ? -0.376 29.179 -11.911 1.00 31.77 341 LYS A N 1
ATOM 2700 C CA . LYS A 1 341 ? -1.056 30.379 -12.393 1.00 31.77 341 LYS A CA 1
ATOM 2701 C C . LYS A 1 341 ? -0.449 30.763 -13.728 1.00 31.77 341 LYS A C 1
ATOM 2703 O O . LYS A 1 341 ? 0.787 30.598 -13.844 1.00 31.77 341 LYS A O 1
#

pLDDT: mean 80.44, std 16.33, range [31.77, 98.19]

Nearest PDB structures (foldseek):
  4ni2-assembly1_B  TM=6.882E-01  e=6.435E-05  Homo sapiens
  2w01-assembly1_B  TM=6.105E-01  e=1.843E-04  Synechocystis sp. PCC 6803

Sequence (341 aa):
MINPDVRWSCAAQIDLLGFSNHIMVANCDIRTETGGQAIERLNSLEKAIQLFENEKNEYPQLYPNGLEYFRFNDALFLGIDIENLAPPIGQTRLSGGFSIEQLREISKQDGKSDPSGTVADAGGNVAKFLGLVARIHKYINACEFEKSFPGCRTVVASGLRKCFNTRKGKDDFFSANFSISTAYEAETKGSSAGIKGNHLYVEDDIAVAISYCQPAYAILGFSKFVNTKSSLVTPYEYRHKETIPPRSTWSVSSSIEMDIMKKRHTFRRLNTSVLSNLQLFQEYENFKHSENDELEKQVLNSLNSSTPLLEDVNKKSKITDYPFLSLRFKLDMDLPHFFGK

Radius of gyration: 20.74 Å; Cα contacts (8 Å, |Δi|>4): 570; chains: 1; bounding box: 61×53×57 Å

Secondary structure (DSSP, 8-state):
---TTEEEEEEEEEEETTHHHHHHHTTT-TTSHHHHHHHHHHHHHHHHHHHHHHHHHH-GGGSPTT-EEEEETTEEEEEEEETT-PPPPS-----S---HHHHHHHT---S--STT--HHHHHHHHHHHHHHHHHHHHHHHHHHHHTT---EEEEEEEEEEE--B-TTS-B-TTTTBHHHHHHHHHHHHGGGGT--SS-EEEEHHHHHHHHTSHHHHHHHHHHTEEEE------TT----S---PPPPEEEEPPPEEEEETTEEEEEEEE-HHHHGGGGSHHHHHH-TT-S--HHHHHHHHHHHSPPPPHHHHHSTTSGGG-HHHH----HHHHHHHHS--

Mean predicted aligned error: 8.87 Å